Protein AF-A0A927UYM0-F1 (afdb_monomer_lite)

Secondary structure (DSSP, 8-state):
--EEE-TTT--EEETT-SB-TTT--B----------HHHHHHHHHHHHHHHHHHHHHHHHTTPPPHHHHHHHHHHHHHHHH-S-GGG-EEEEEEEEEGGGGGGG-------------EEEEEEEEEE-TTS-EEEEEEEEEE-TT--EEEEEEHHHHHHHHHTT--SSSSTTGGG------SS---TTEEEPPHHHHHHH--

Radius of gyration: 34.61 Å; chains: 1; bounding box: 52×54×107 Å

Foldseek 3Di:
DDWDQDPPPRDTDDPPDQADPPPRHGDPDPPPPPPPVVNVVVVVVVVVVVVVVVVVVVVVVPDDDLQLLLLLQVLVVVVVVDPASVQKDWPWKKKFAQVVVPVPDDDDDPPPPQDQGMKMKTWIWGADPVRDIDTWIKIFGAHSNSHTPDMDTVVCVVVVVVVVPDPPVCVPVVPDPPPPPPDDDDPRMDIDDPVSSVVSND

Structure (mmCIF, N/CA/C/O backbone):
data_AF-A0A927UYM0-F1
#
_entry.id   AF-A0A927UYM0-F1
#
loop_
_atom_site.group_PDB
_atom_site.id
_atom_site.type_symbol
_atom_site.label_atom_id
_atom_site.label_alt_id
_atom_site.label_comp_id
_atom_site.label_asym_id
_atom_site.label_entity_id
_atom_site.label_seq_id
_atom_site.pdbx_PDB_ins_code
_atom_site.Cartn_x
_atom_site.Cartn_y
_atom_site.Cartn_z
_atom_site.occupancy
_atom_site.B_iso_or_equiv
_atom_site.auth_seq_id
_atom_site.auth_comp_id
_atom_site.auth_asym_id
_atom_site.auth_atom_id
_atom_site.pdbx_PDB_model_num
ATOM 1 N N . MET A 1 1 ? -15.109 -24.289 58.243 1.00 56.66 1 MET A N 1
ATOM 2 C CA . MET A 1 1 ? -15.806 -23.395 59.194 1.00 56.66 1 MET A CA 1
ATOM 3 C C . MET A 1 1 ? -14.751 -22.445 59.715 1.00 56.66 1 MET A C 1
ATOM 5 O O . MET A 1 1 ? -13.726 -22.950 60.154 1.00 56.66 1 MET A O 1
ATOM 9 N N . ALA A 1 2 ? -14.919 -21.132 59.563 1.00 75.38 2 ALA A N 1
ATOM 10 C CA . ALA A 1 2 ? -13.916 -20.181 60.029 1.00 75.38 2 ALA A CA 1
ATOM 11 C C . ALA A 1 2 ? -14.324 -19.645 61.408 1.00 75.38 2 ALA A C 1
ATOM 13 O O . ALA A 1 2 ? -15.473 -19.259 61.624 1.00 75.38 2 ALA A O 1
ATOM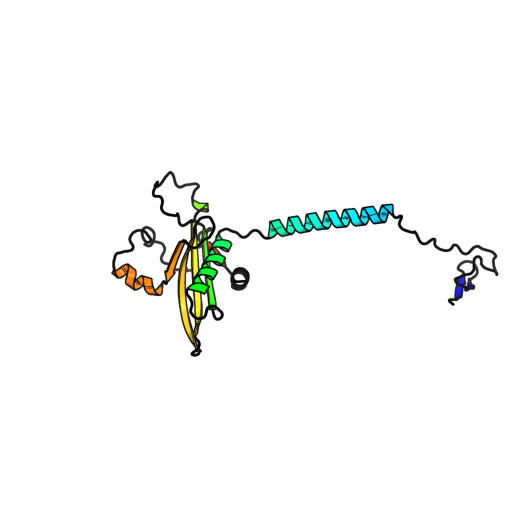 14 N N . LEU A 1 3 ? -13.389 -19.662 62.352 1.00 82.31 3 LEU A N 1
ATOM 15 C CA . LEU A 1 3 ? -13.526 -18.937 63.610 1.00 82.31 3 LEU A CA 1
ATOM 16 C C . LEU A 1 3 ? -12.979 -17.526 63.383 1.00 82.31 3 LEU A C 1
ATOM 18 O O . LEU A 1 3 ? -11.934 -17.354 62.757 1.00 82.31 3 LEU A O 1
ATOM 22 N N . ILE A 1 4 ? -13.714 -16.522 63.845 1.00 84.31 4 ILE A N 1
ATOM 23 C CA . ILE A 1 4 ? -13.317 -15.118 63.813 1.00 84.31 4 ILE A CA 1
ATOM 24 C C . ILE A 1 4 ? -13.103 -14.632 65.243 1.00 84.31 4 ILE A C 1
ATOM 26 O O . ILE A 1 4 ? -13.839 -15.008 66.155 1.00 84.31 4 ILE A O 1
ATOM 30 N N . ASN A 1 5 ? -12.117 -13.762 65.438 1.00 85.81 5 ASN A N 1
ATOM 31 C CA . ASN A 1 5 ? -11.971 -13.036 66.693 1.00 85.81 5 ASN A CA 1
ATOM 32 C C . ASN A 1 5 ? -12.949 -11.863 66.708 1.00 85.81 5 ASN A C 1
ATOM 34 O O . ASN A 1 5 ? -12.907 -11.003 65.825 1.00 85.81 5 ASN A O 1
ATOM 38 N N . TYR A 1 6 ? -13.849 -11.838 67.693 1.00 82.94 6 TYR A N 1
ATOM 39 C CA . TYR A 1 6 ? -14.812 -10.749 67.815 1.00 82.94 6 TYR A CA 1
ATOM 40 C C . TYR A 1 6 ? -14.121 -9.480 68.329 1.00 82.94 6 TYR A C 1
ATOM 42 O O . TYR A 1 6 ? -13.521 -9.532 69.404 1.00 82.94 6 TYR A O 1
ATOM 50 N N . PRO A 1 7 ? -14.225 -8.341 67.622 1.00 80.62 7 PRO A N 1
ATOM 51 C CA . PRO A 1 7 ? -13.433 -7.150 67.920 1.00 80.62 7 PRO A CA 1
ATOM 52 C C . PRO A 1 7 ? -13.747 -6.508 69.276 1.00 80.62 7 PRO A C 1
ATOM 54 O O . PRO A 1 7 ? -12.900 -5.794 69.799 1.00 80.62 7 PRO A O 1
ATOM 57 N N . GLU A 1 8 ? -14.924 -6.754 69.867 1.00 82.69 8 GLU A N 1
ATOM 58 C CA . GLU A 1 8 ? -15.267 -6.131 71.154 1.00 82.69 8 GLU A CA 1
ATOM 59 C C . GLU A 1 8 ? -14.813 -6.925 72.380 1.00 82.69 8 GLU A C 1
ATOM 61 O O . GLU A 1 8 ? -14.515 -6.335 73.413 1.00 82.69 8 GLU A O 1
ATOM 66 N N . CYS A 1 9 ? -14.757 -8.258 72.301 1.00 85.25 9 CYS A N 1
ATOM 67 C CA . CYS A 1 9 ? -14.420 -9.098 73.457 1.00 85.25 9 CYS A CA 1
ATOM 68 C C . CYS A 1 9 ? -13.192 -9.991 73.240 1.00 85.25 9 CYS A C 1
ATOM 70 O O . CYS A 1 9 ? -12.832 -10.745 74.144 1.00 85.25 9 CYS A O 1
ATOM 72 N N . ASN A 1 10 ? -12.570 -9.937 72.054 1.00 86.06 10 ASN A N 1
ATOM 73 C CA . ASN A 1 10 ? -11.399 -10.725 71.653 1.00 86.06 10 ASN A CA 1
ATOM 74 C C . ASN A 1 10 ? -11.534 -12.231 71.940 1.00 86.06 10 ASN A C 1
ATOM 76 O O . ASN A 1 10 ? -10.560 -12.908 72.264 1.00 86.06 10 ASN A O 1
ATOM 80 N N . LYS A 1 11 ? -12.760 -12.758 71.848 1.00 87.06 11 LYS A N 1
ATOM 81 C CA . LYS A 1 11 ? -13.034 -14.196 71.934 1.00 87.06 11 LYS A CA 1
ATOM 82 C C . LYS A 1 11 ? -13.231 -14.757 70.533 1.00 87.06 11 LYS A C 1
ATOM 84 O O . LYS A 1 11 ? -13.845 -14.102 69.687 1.00 87.06 11 LYS A O 1
ATOM 89 N N . GLU A 1 12 ? -12.748 -15.976 70.322 1.00 89.50 12 GLU A N 1
ATOM 90 C CA . GLU A 1 12 ? -13.002 -16.734 69.101 1.00 89.50 12 GLU A CA 1
ATOM 91 C C . GLU A 1 12 ? -14.460 -17.185 69.057 1.00 89.50 12 GLU A C 1
ATOM 93 O O . GLU A 1 12 ? -14.970 -17.823 69.982 1.00 89.50 12 GLU A O 1
ATOM 98 N N . ILE A 1 13 ? -15.140 -16.840 67.970 1.00 86.88 13 ILE A N 1
ATOM 99 C CA . ILE A 1 13 ? -16.538 -17.184 67.722 1.00 86.88 13 ILE A CA 1
ATOM 100 C C . ILE A 1 13 ? -16.719 -17.595 66.259 1.00 86.88 13 ILE A C 1
ATOM 102 O O . ILE A 1 13 ? -15.897 -17.279 65.406 1.00 86.88 13 ILE A O 1
ATOM 106 N N . SER A 1 14 ? -17.794 -18.313 65.935 1.00 82.88 14 SER A N 1
ATOM 107 C CA . SER A 1 14 ? -18.056 -18.703 64.542 1.00 82.88 14 SER A CA 1
ATOM 108 C C . SER A 1 14 ? -18.361 -17.487 63.664 1.00 82.88 14 SER A C 1
ATOM 110 O O . SER A 1 14 ? -19.161 -16.629 64.035 1.00 82.88 14 SER A O 1
ATOM 112 N N . ASP A 1 15 ? -17.812 -17.492 62.448 1.00 79.88 15 ASP A N 1
ATOM 113 C CA . ASP A 1 15 ? -18.152 -16.586 61.342 1.00 79.88 15 ASP A CA 1
ATOM 114 C C . ASP A 1 15 ? -19.654 -16.523 60.990 1.00 79.88 15 ASP A C 1
ATOM 116 O O . ASP A 1 15 ? -20.095 -15.592 60.317 1.00 79.88 15 ASP A O 1
ATOM 120 N N . LYS A 1 16 ? -20.455 -17.491 61.457 1.00 79.50 16 LYS A N 1
ATOM 121 C CA . LYS A 1 16 ? -21.912 -17.570 61.261 1.00 79.50 16 LYS A CA 1
ATOM 122 C C . LYS A 1 16 ? -22.738 -17.202 62.495 1.00 79.50 16 LYS A C 1
ATOM 124 O O . LYS A 1 16 ? -23.968 -17.260 62.428 1.00 79.50 16 LYS A O 1
ATOM 129 N N . ALA A 1 17 ? -22.111 -16.869 63.623 1.00 77.12 17 ALA A N 1
ATOM 130 C CA . ALA A 1 17 ? -22.845 -16.484 64.823 1.00 77.12 17 ALA A CA 1
ATOM 131 C C . ALA A 1 17 ? -23.672 -15.204 64.555 1.00 77.12 17 ALA A C 1
ATOM 133 O O . ALA A 1 17 ? -23.238 -14.305 63.839 1.00 77.12 17 ALA A O 1
ATOM 134 N N . LYS A 1 18 ? -24.902 -15.125 65.082 1.00 77.94 18 LYS A N 1
ATOM 135 C CA . LYS A 1 18 ? -25.749 -13.915 64.960 1.00 77.94 18 LYS A CA 1
ATOM 136 C C . LYS A 1 18 ? -25.387 -12.846 66.002 1.00 77.94 18 LYS A C 1
ATOM 138 O O . LYS A 1 18 ? -25.633 -11.662 65.804 1.00 77.94 18 LYS A O 1
ATOM 143 N N . GLY A 1 19 ? -24.785 -13.275 67.104 1.00 81.56 19 GLY A N 1
ATOM 144 C CA . GLY A 1 19 ? -24.329 -12.455 68.219 1.00 81.56 19 GLY A CA 1
ATOM 145 C C . GLY A 1 19 ? -23.205 -13.182 68.950 1.00 81.56 19 GLY A C 1
ATOM 146 O O . GLY A 1 19 ? -23.101 -14.409 68.860 1.00 81.56 19 GLY A O 1
ATOM 147 N N . CYS A 1 20 ? -22.352 -12.438 69.646 1.00 84.75 20 CYS A N 1
ATOM 148 C CA . CYS A 1 20 ? -21.295 -13.027 70.455 1.00 84.75 20 CYS A CA 1
ATOM 149 C C . CYS A 1 20 ? -21.896 -13.662 71.728 1.00 84.75 20 CYS A C 1
ATOM 151 O O . CYS A 1 20 ? -22.525 -12.947 72.509 1.00 84.75 20 CYS A O 1
ATOM 153 N N . PRO A 1 21 ? -21.682 -14.966 72.000 1.00 82.81 21 PRO A N 1
ATOM 154 C CA . PRO A 1 21 ? -22.218 -15.627 73.193 1.00 82.81 21 PRO A CA 1
ATOM 155 C C . PRO A 1 21 ? -21.538 -15.174 74.495 1.00 82.81 21 PRO A C 1
ATOM 157 O O . PRO A 1 21 ? -22.057 -15.444 75.572 1.00 82.81 21 PRO A O 1
ATOM 160 N N . TYR A 1 22 ? -20.383 -14.503 74.405 1.00 87.31 22 TYR A N 1
ATOM 161 C CA . TYR A 1 22 ? -19.597 -14.084 75.568 1.00 87.31 22 TYR A CA 1
ATOM 162 C C . TYR A 1 22 ? -19.902 -12.659 76.036 1.00 87.31 22 TYR A C 1
ATOM 164 O O . TYR A 1 22 ? -19.875 -12.410 77.236 1.00 87.31 22 TYR A O 1
ATOM 172 N N . CYS A 1 23 ? -20.175 -11.726 75.117 1.00 85.62 23 CYS A N 1
ATOM 173 C CA . CYS A 1 23 ? -20.494 -10.336 75.470 1.00 85.62 23 CYS A CA 1
ATOM 174 C C . CYS A 1 23 ? -21.942 -9.931 75.163 1.00 85.62 23 CYS A C 1
ATOM 176 O O . CYS A 1 23 ? -22.387 -8.891 75.633 1.00 85.62 23 CYS A O 1
ATOM 178 N N . GLY A 1 24 ? -22.685 -10.728 74.388 1.00 78.69 24 GLY A N 1
ATOM 179 C CA . GLY A 1 24 ? -24.069 -10.433 74.008 1.00 78.69 24 GLY A CA 1
ATOM 180 C C . GLY A 1 24 ? -24.222 -9.431 72.859 1.00 78.69 24 GLY A C 1
ATOM 181 O O . GLY A 1 24 ? -25.343 -9.213 72.402 1.00 78.69 24 GLY A O 1
ATOM 182 N N . CYS A 1 25 ? -23.130 -8.850 72.350 1.00 82.31 25 CYS A N 1
ATOM 183 C CA . CYS A 1 25 ? -23.193 -7.878 71.259 1.00 82.31 25 CYS A CA 1
ATOM 184 C C . CYS A 1 25 ? -23.536 -8.551 69.911 1.00 82.31 25 CYS A C 1
ATOM 186 O O . CYS A 1 25 ? -23.006 -9.629 69.599 1.00 82.31 25 CYS A O 1
ATOM 188 N N . PRO A 1 26 ? -24.412 -7.944 69.088 1.00 79.50 26 PRO A N 1
ATOM 189 C CA . PRO A 1 26 ? -24.769 -8.474 67.777 1.00 79.50 26 PRO A CA 1
ATOM 190 C C . PRO A 1 26 ? -23.580 -8.406 66.813 1.00 79.50 26 PRO A C 1
ATOM 192 O O . PRO A 1 26 ? -22.812 -7.442 66.782 1.00 79.50 26 PRO A O 1
ATOM 195 N N . ILE A 1 27 ? -23.423 -9.440 65.989 1.00 77.94 27 ILE A N 1
ATOM 196 C CA . ILE A 1 27 ? -22.412 -9.444 64.932 1.00 77.94 27 ILE A CA 1
ATOM 197 C C . ILE A 1 27 ? -23.073 -8.813 63.717 1.00 77.94 27 ILE A C 1
ATOM 199 O O . ILE A 1 27 ? -23.844 -9.471 63.018 1.00 77.94 27 ILE A O 1
ATOM 203 N N . ASN A 1 28 ? -22.803 -7.526 63.484 1.00 66.94 28 ASN A N 1
ATOM 204 C CA . ASN A 1 28 ? -23.260 -6.839 62.280 1.00 66.94 28 ASN A CA 1
ATOM 205 C C . ASN A 1 28 ? -22.649 -7.533 61.057 1.00 66.94 28 ASN A C 1
ATOM 207 O O . ASN A 1 28 ? -21.494 -7.299 60.691 1.00 66.94 28 ASN A O 1
ATOM 211 N N . GLN A 1 29 ? -23.423 -8.417 60.428 1.00 64.94 29 GLN A N 1
ATOM 212 C CA . GLN A 1 29 ? -23.075 -8.965 59.129 1.00 64.94 29 GLN A CA 1
ATOM 213 C C . GLN A 1 29 ? -23.043 -7.789 58.159 1.00 64.94 29 GLN A C 1
ATOM 215 O O . GLN A 1 29 ? -24.038 -7.086 58.002 1.00 64.94 29 GLN A O 1
ATOM 220 N N . LYS A 1 30 ? -21.885 -7.544 57.537 1.00 61.66 30 LYS A N 1
ATOM 221 C CA . LYS A 1 30 ? -21.776 -6.570 56.449 1.00 61.66 30 LYS A CA 1
ATOM 222 C C . LYS A 1 30 ? -22.802 -6.970 55.394 1.00 61.66 30 LYS A C 1
ATOM 224 O O . LYS A 1 30 ? -22.619 -7.986 54.723 1.00 61.66 30 LYS A O 1
ATOM 229 N N . GLU A 1 31 ? -23.889 -6.212 55.285 1.00 58.50 31 GLU A N 1
ATOM 230 C CA . GLU A 1 31 ? -24.885 -6.451 54.254 1.00 58.50 31 GLU A CA 1
ATOM 231 C C . GLU A 1 31 ? -24.170 -6.407 52.906 1.00 58.50 31 GLU A C 1
ATOM 233 O O . GLU A 1 31 ? -23.535 -5.410 52.544 1.00 58.50 31 GLU A O 1
ATOM 238 N N . LYS A 1 32 ? -24.223 -7.518 52.165 1.00 59.66 32 LYS A N 1
ATOM 239 C CA . LYS A 1 32 ? -23.811 -7.514 50.766 1.00 59.66 32 LYS A CA 1
ATOM 240 C C . LYS A 1 32 ? -24.711 -6.500 50.071 1.00 59.66 32 LYS A C 1
ATOM 242 O O . LYS A 1 32 ? -25.893 -6.772 49.875 1.00 59.66 32 LYS A O 1
ATOM 247 N N . LYS A 1 33 ? -24.160 -5.332 49.723 1.00 61.62 33 LYS A N 1
ATOM 248 C CA . LYS A 1 33 ? -24.827 -4.357 48.857 1.00 61.62 33 LYS A CA 1
ATOM 249 C C . LYS A 1 33 ? -25.132 -5.056 47.536 1.00 61.62 33 LYS A C 1
ATOM 251 O O . LYS A 1 33 ? -24.278 -5.144 46.660 1.00 61.62 33 LYS A O 1
ATOM 256 N N . ASN A 1 34 ? -26.342 -5.586 47.410 1.00 66.44 34 ASN A N 1
ATOM 257 C CA . ASN A 1 34 ? -26.858 -6.047 46.137 1.00 66.44 34 ASN A CA 1
ATOM 258 C C . ASN A 1 34 ? -27.015 -4.799 45.271 1.00 66.44 34 ASN A C 1
ATOM 260 O O . ASN A 1 34 ? -27.868 -3.954 45.552 1.00 66.44 34 ASN A O 1
ATOM 264 N N . LEU A 1 35 ? -26.156 -4.647 44.257 1.00 65.75 35 LEU A N 1
ATOM 265 C CA . LEU A 1 35 ? -26.371 -3.629 43.236 1.00 65.75 35 LEU A CA 1
ATOM 266 C C . LEU A 1 35 ? -27.778 -3.844 42.682 1.00 65.75 35 LEU A C 1
ATOM 268 O O . LEU A 1 35 ? -28.129 -4.938 42.238 1.00 65.75 35 LEU A O 1
ATOM 272 N N . SER A 1 36 ? -28.613 -2.811 42.773 1.00 78.31 36 SER A N 1
ATOM 273 C CA . SER A 1 36 ? -29.986 -2.917 42.300 1.00 78.31 36 SER A CA 1
ATOM 274 C C . SER A 1 36 ? -29.981 -3.198 40.797 1.00 78.31 36 SER A C 1
ATOM 276 O O . SER A 1 36 ? -29.137 -2.681 40.061 1.00 78.31 36 SER A O 1
ATOM 278 N N . LYS A 1 37 ? -30.952 -3.985 40.315 1.00 82.38 37 LYS A N 1
ATOM 279 C CA . LYS A 1 37 ? -31.093 -4.282 38.877 1.00 82.38 37 LYS A CA 1
ATOM 280 C C . LYS A 1 37 ? -31.093 -3.008 38.018 1.00 82.38 37 LYS A C 1
ATOM 282 O O . LYS A 1 37 ? -30.573 -3.029 36.913 1.00 82.38 37 LYS A O 1
ATOM 287 N N . LYS A 1 38 ? -31.600 -1.885 38.548 1.00 87.25 38 LYS A N 1
ATOM 288 C CA . LYS A 1 38 ? -31.564 -0.571 37.884 1.00 87.25 38 LYS A CA 1
ATOM 289 C C . LYS A 1 38 ? -30.135 -0.074 37.632 1.00 87.25 38 LYS A C 1
ATOM 291 O O . LYS A 1 38 ? -29.849 0.375 36.531 1.00 87.25 38 LYS A O 1
ATOM 296 N N . ILE A 1 39 ? -29.237 -0.197 38.612 1.00 87.06 39 ILE A N 1
ATOM 297 C CA . ILE A 1 39 ? -27.824 0.193 38.459 1.00 87.06 39 ILE A CA 1
ATOM 298 C C . ILE A 1 39 ? -27.132 -0.709 37.432 1.00 87.06 39 ILE A C 1
ATOM 300 O O . ILE A 1 39 ? -26.368 -0.222 36.606 1.00 87.06 39 ILE A O 1
ATOM 304 N N . MET A 1 40 ? -27.439 -2.009 37.438 1.00 83.38 40 MET A N 1
ATOM 305 C CA . MET A 1 40 ? -26.878 -2.949 36.464 1.00 83.38 40 MET A CA 1
ATOM 306 C C . MET A 1 40 ? -27.308 -2.617 35.025 1.00 83.38 40 MET A C 1
ATOM 308 O O . MET A 1 40 ? -26.482 -2.656 34.118 1.00 83.38 40 MET A O 1
ATOM 312 N N . VAL A 1 41 ? -28.574 -2.230 34.826 1.00 90.88 41 VAL A N 1
ATOM 313 C CA . VAL A 1 41 ? -29.089 -1.790 33.518 1.00 90.88 41 VAL A CA 1
ATOM 314 C C . VAL A 1 41 ? -28.416 -0.494 33.058 1.00 90.88 41 VAL A C 1
ATOM 316 O O . VAL A 1 41 ? -28.030 -0.407 31.897 1.00 90.88 41 VAL A O 1
ATOM 319 N N . ILE A 1 42 ? -28.207 0.477 33.956 1.00 92.31 42 ILE A N 1
ATOM 320 C CA . ILE A 1 42 ? -27.518 1.738 33.629 1.00 92.31 42 ILE A CA 1
ATOM 321 C C . ILE A 1 42 ? -26.053 1.487 33.235 1.00 92.31 42 ILE A C 1
ATOM 323 O O . ILE A 1 42 ? -25.568 2.057 32.261 1.00 92.31 42 ILE A O 1
ATOM 327 N N . LEU A 1 43 ? -25.341 0.611 33.951 1.00 90.50 43 LEU A N 1
ATOM 328 C CA . LEU A 1 43 ? -23.955 0.267 33.609 1.00 90.50 43 LEU A CA 1
ATOM 329 C C . LEU A 1 43 ? -23.856 -0.394 32.230 1.00 90.50 43 LEU A C 1
ATOM 331 O O . LEU A 1 43 ? -22.977 -0.043 31.445 1.00 90.50 43 LEU A O 1
ATOM 335 N N . LEU A 1 44 ? -24.781 -1.305 31.914 1.00 91.00 44 LEU A N 1
ATOM 336 C CA . LEU A 1 44 ? -24.849 -1.942 30.598 1.00 91.00 44 LEU A CA 1
ATOM 337 C C . LEU A 1 44 ? -25.170 -0.935 29.490 1.00 91.00 44 LEU A C 1
ATOM 339 O O . LEU A 1 44 ? -24.524 -0.973 28.447 1.00 91.00 44 LEU A O 1
ATOM 343 N N . SER A 1 45 ? -26.111 -0.011 29.712 1.00 91.31 45 SER A N 1
ATOM 344 C CA . SER A 1 45 ? -26.440 1.007 28.708 1.00 91.31 45 SER A CA 1
ATOM 345 C C . SER A 1 45 ? -25.268 1.952 28.442 1.00 91.31 45 SER A C 1
ATOM 347 O O . SER A 1 45 ? -25.009 2.289 27.292 1.00 91.31 45 SER A O 1
ATOM 349 N N . VAL A 1 46 ? -24.525 2.343 29.483 1.00 95.19 46 VAL A N 1
ATOM 350 C CA . VAL A 1 46 ? -23.336 3.199 29.339 1.00 95.19 46 VAL A CA 1
ATOM 351 C C . VAL A 1 46 ? -22.228 2.478 28.571 1.00 95.19 46 VAL A C 1
ATOM 353 O O . VAL A 1 46 ? -21.651 3.063 27.659 1.00 95.19 46 VAL A O 1
ATOM 356 N N . LEU A 1 47 ? -21.963 1.204 28.879 1.00 94.31 47 LEU A N 1
ATOM 357 C CA . LEU A 1 47 ? -20.989 0.389 28.141 1.00 94.31 47 LEU A CA 1
ATOM 358 C C . LEU A 1 47 ? -21.334 0.272 26.653 1.00 94.31 47 LEU A C 1
ATOM 360 O O . LEU A 1 47 ? -20.447 0.358 25.808 1.00 94.31 47 LEU A O 1
ATOM 364 N N . LEU A 1 48 ? -22.619 0.114 26.337 1.00 95.44 48 LEU A N 1
ATOM 365 C CA . LEU A 1 48 ? -23.096 -0.011 24.962 1.00 95.44 48 LEU A CA 1
ATOM 366 C C . LEU A 1 48 ? -22.884 1.295 24.179 1.00 95.44 48 LEU A C 1
ATOM 368 O O . LEU A 1 48 ? -22.339 1.270 23.079 1.00 95.44 48 LEU A O 1
ATOM 372 N N . VAL A 1 49 ? -23.225 2.441 24.778 1.00 95.94 49 VAL A N 1
ATOM 373 C CA . VAL A 1 49 ? -22.988 3.764 24.174 1.00 95.94 49 VAL A CA 1
ATOM 374 C C . VAL A 1 49 ? -21.492 4.027 23.989 1.00 95.94 49 VAL A C 1
ATOM 376 O O . VAL A 1 49 ? -21.082 4.463 22.917 1.00 95.94 49 VAL A O 1
ATOM 379 N N . MET A 1 50 ? -20.663 3.704 24.986 1.00 94.44 50 MET A N 1
ATOM 380 C CA . MET A 1 50 ? -19.205 3.832 24.879 1.00 94.44 50 MET A CA 1
ATOM 381 C C . MET A 1 50 ? -18.637 2.986 23.736 1.00 94.44 50 MET A C 1
ATOM 383 O O . MET A 1 50 ? -17.798 3.474 22.986 1.00 94.44 50 MET A O 1
ATOM 387 N N . GLY A 1 51 ? -19.118 1.752 23.562 1.00 94.94 51 GLY A N 1
ATOM 388 C CA . GLY A 1 51 ? -18.701 0.888 22.456 1.00 94.94 51 GLY A CA 1
ATOM 389 C C . GLY A 1 51 ? -19.020 1.485 21.083 1.00 94.94 51 GLY A C 1
ATOM 390 O O . GLY A 1 51 ? -18.171 1.457 20.197 1.00 94.94 51 GLY A O 1
ATOM 391 N N . ILE A 1 52 ? -20.203 2.087 20.924 1.00 95.50 52 ILE A N 1
ATOM 392 C CA . ILE A 1 52 ? -20.601 2.756 19.675 1.00 95.50 52 ILE A CA 1
ATOM 393 C C . ILE A 1 52 ? -19.708 3.971 19.401 1.00 95.50 52 ILE A C 1
ATOM 395 O O . ILE A 1 52 ? -19.229 4.135 18.283 1.00 95.50 52 ILE A O 1
ATOM 399 N N . VAL A 1 53 ? -19.448 4.799 20.418 1.00 95.50 53 VAL A N 1
ATOM 400 C CA . VAL A 1 53 ? -18.585 5.984 20.285 1.00 95.50 53 VAL A CA 1
ATOM 401 C C . VAL A 1 53 ? -17.159 5.581 19.908 1.00 95.50 53 VAL A C 1
ATOM 403 O O . VAL A 1 53 ? -16.588 6.164 18.992 1.00 95.50 53 VAL A O 1
ATOM 406 N N . ILE A 1 54 ? -16.600 4.556 20.557 1.00 93.81 54 ILE A N 1
ATOM 407 C CA . ILE A 1 54 ? -15.258 4.046 20.243 1.00 93.81 54 ILE A CA 1
ATOM 408 C C . ILE A 1 54 ? -15.209 3.491 18.817 1.00 93.81 54 ILE A C 1
ATOM 410 O O . ILE A 1 54 ? -14.291 3.825 18.074 1.00 93.81 54 ILE A O 1
ATOM 414 N N . GLY A 1 55 ? -16.201 2.691 18.414 1.00 92.62 55 GLY A N 1
ATOM 415 C CA . GLY A 1 55 ? -16.277 2.155 17.054 1.00 92.62 55 GLY A CA 1
ATOM 416 C C . GLY A 1 55 ? -16.368 3.256 15.995 1.00 92.62 55 GLY A C 1
ATOM 417 O O . GLY A 1 55 ? -15.691 3.187 14.973 1.00 92.62 55 GLY A O 1
ATOM 418 N N . PHE A 1 56 ? -17.139 4.311 16.268 1.00 90.31 56 PHE A N 1
ATOM 419 C CA . PHE A 1 56 ? -17.249 5.462 15.376 1.00 90.31 56 PHE A CA 1
ATOM 420 C C . PHE A 1 56 ? -15.929 6.238 15.272 1.00 90.31 56 PHE A C 1
ATOM 422 O O . PHE A 1 56 ? -15.501 6.569 14.172 1.00 90.31 56 PHE A O 1
ATOM 429 N N . ILE A 1 57 ? -15.235 6.465 16.392 1.00 89.88 57 ILE A N 1
ATOM 430 C CA . ILE A 1 57 ? -13.912 7.111 16.395 1.00 89.88 57 ILE A CA 1
ATOM 431 C C . ILE A 1 57 ? -12.893 6.277 15.604 1.00 89.88 57 ILE A C 1
ATOM 433 O O . ILE A 1 57 ? -12.166 6.832 14.786 1.00 89.88 57 ILE A O 1
ATOM 437 N N . MET A 1 58 ? -12.863 4.953 15.791 1.00 85.50 58 MET A N 1
ATOM 438 C CA . MET A 1 58 ? -11.966 4.064 15.036 1.00 85.50 58 MET A CA 1
ATOM 439 C C . MET A 1 58 ? -12.228 4.116 13.527 1.00 85.50 58 MET A C 1
ATOM 441 O O . MET A 1 58 ? -11.281 4.108 12.748 1.00 85.50 58 MET A O 1
ATOM 445 N N . MET A 1 59 ? -13.494 4.215 13.114 1.00 84.12 59 MET A N 1
ATOM 446 C CA . MET A 1 59 ? -13.864 4.366 11.705 1.00 84.12 59 MET A CA 1
ATOM 447 C C . MET A 1 59 ? -13.335 5.678 11.108 1.00 84.12 59 MET A C 1
ATOM 449 O O . MET A 1 59 ? -12.862 5.676 9.976 1.00 84.12 59 MET A O 1
ATOM 453 N N . LEU A 1 60 ? -13.369 6.779 11.868 1.00 79.12 60 LEU A N 1
ATOM 454 C CA . LEU A 1 60 ? -12.843 8.075 11.422 1.00 79.12 60 LEU A CA 1
ATOM 455 C C . LEU A 1 60 ? -11.314 8.083 11.298 1.00 79.12 60 LEU A C 1
ATOM 457 O O . LEU A 1 60 ? -10.779 8.736 10.413 1.00 79.12 60 LEU A O 1
ATOM 461 N N . MET A 1 61 ? -10.606 7.356 12.164 1.00 76.94 61 MET A N 1
ATOM 462 C CA . MET A 1 61 ? -9.138 7.297 12.149 1.00 76.94 61 MET A CA 1
ATOM 463 C C . MET A 1 61 ? -8.558 6.403 11.042 1.00 76.94 61 MET A C 1
ATOM 465 O O . MET A 1 61 ? -7.343 6.358 10.886 1.00 76.94 61 MET A O 1
ATOM 469 N N . ASN A 1 62 ? -9.397 5.678 10.297 1.00 76.75 62 ASN A N 1
ATOM 470 C CA . ASN A 1 62 ? -8.961 4.732 9.267 1.00 76.75 62 ASN A CA 1
ATOM 471 C C . ASN A 1 62 ? -9.181 5.248 7.833 1.00 76.75 62 ASN A C 1
ATOM 473 O O . ASN A 1 62 ? -9.188 4.458 6.890 1.00 76.75 62 ASN A O 1
ATOM 477 N N . SER A 1 63 ? -9.411 6.550 7.645 1.00 80.19 63 SER A N 1
ATOM 478 C CA . SER A 1 63 ? -9.495 7.134 6.303 1.00 80.19 63 SER A CA 1
ATOM 479 C C . SER A 1 63 ? -8.100 7.236 5.681 1.00 80.19 63 SER A C 1
ATOM 481 O O . SER A 1 63 ? -7.243 7.915 6.247 1.00 80.19 63 SER A O 1
ATOM 483 N N . LYS A 1 64 ? -7.890 6.591 4.528 1.00 87.25 64 LYS A N 1
ATOM 484 C CA . LYS A 1 64 ? -6.660 6.728 3.736 1.00 87.25 64 LYS A CA 1
ATOM 485 C C . LYS A 1 64 ? -6.640 8.077 3.011 1.00 87.25 64 LYS A C 1
ATOM 487 O O . LYS A 1 64 ? -7.692 8.586 2.620 1.00 87.25 64 LYS A O 1
ATOM 492 N N . THR A 1 65 ? -5.458 8.655 2.838 1.00 90.12 65 THR A N 1
ATOM 493 C CA . THR A 1 65 ? -5.240 9.834 1.985 1.00 90.12 65 THR A CA 1
ATOM 494 C C . THR A 1 65 ? -5.305 9.458 0.501 1.00 90.12 65 THR A C 1
ATOM 496 O O . THR A 1 65 ? -5.194 8.284 0.151 1.00 90.12 65 THR A O 1
ATOM 499 N N . LEU A 1 66 ? -5.462 10.445 -0.388 1.00 90.50 66 LEU A N 1
ATOM 500 C CA . LEU A 1 66 ? -5.466 10.198 -1.834 1.00 90.50 66 LEU A CA 1
ATOM 501 C C . LEU A 1 66 ? -4.150 9.559 -2.310 1.00 90.50 66 LEU A C 1
ATOM 503 O O . LEU A 1 66 ? -4.188 8.566 -3.031 1.00 90.50 66 LEU A O 1
ATOM 507 N N . GLY A 1 67 ? -3.006 10.052 -1.823 1.00 90.75 67 GLY A N 1
ATOM 508 C CA . GLY A 1 67 ? -1.695 9.450 -2.089 1.00 90.75 67 GLY A CA 1
ATOM 509 C C . GLY A 1 67 ? -1.599 7.997 -1.615 1.00 90.75 67 GLY A C 1
ATOM 510 O O . GLY A 1 67 ? -1.163 7.134 -2.366 1.00 90.75 67 GLY A O 1
ATOM 511 N N . GLU A 1 68 ? -2.085 7.683 -0.408 1.00 93.12 68 GLU A N 1
ATOM 512 C CA . GLU A 1 68 ? -2.117 6.297 0.090 1.00 93.12 68 GLU A CA 1
ATOM 513 C C . GLU A 1 68 ? -2.992 5.374 -0.772 1.00 93.12 68 GLU A C 1
ATOM 515 O O . GLU A 1 68 ? -2.616 4.226 -1.006 1.00 93.12 68 GLU A O 1
ATOM 520 N N . MET A 1 69 ? -4.142 5.860 -1.256 1.00 93.19 69 MET A N 1
ATOM 521 C CA . MET A 1 69 ? -5.000 5.100 -2.175 1.00 93.19 69 MET A CA 1
ATOM 522 C C . MET A 1 69 ? -4.311 4.871 -3.526 1.00 93.19 69 MET A C 1
ATOM 524 O O . MET A 1 69 ? -4.334 3.752 -4.037 1.00 93.19 69 MET A O 1
ATOM 528 N N . ALA A 1 70 ? -3.655 5.899 -4.071 1.00 94.44 70 ALA A N 1
ATOM 529 C CA . ALA A 1 70 ? -2.889 5.812 -5.311 1.00 94.44 70 ALA A CA 1
ATOM 530 C C . ALA A 1 70 ? -1.731 4.812 -5.201 1.00 94.44 70 ALA A C 1
ATOM 532 O O . ALA A 1 70 ? -1.546 3.979 -6.087 1.00 94.44 70 ALA A O 1
ATOM 533 N N . VAL A 1 71 ? -0.990 4.835 -4.090 1.00 95.44 71 VAL A N 1
ATOM 534 C CA . VAL A 1 71 ? 0.092 3.880 -3.815 1.00 95.44 71 VAL A CA 1
ATOM 535 C C . VAL A 1 71 ? -0.445 2.455 -3.722 1.00 95.44 71 VAL A C 1
ATOM 537 O O . VAL A 1 71 ? 0.067 1.566 -4.398 1.00 95.44 71 VAL A O 1
ATOM 540 N N . GLU A 1 72 ? -1.508 2.228 -2.946 1.00 95.62 72 GLU A N 1
ATOM 541 C CA . GLU A 1 72 ? -2.142 0.909 -2.839 1.00 95.62 72 GLU A CA 1
ATOM 542 C C . GLU A 1 72 ? -2.576 0.378 -4.213 1.00 95.62 72 GLU A C 1
ATOM 544 O O . GLU A 1 72 ? -2.316 -0.777 -4.555 1.00 95.62 72 GLU A O 1
ATOM 549 N N . ASN A 1 73 ? -3.231 1.210 -5.021 1.00 95.69 73 ASN A N 1
ATOM 550 C CA . ASN A 1 73 ? -3.688 0.801 -6.343 1.00 95.69 73 ASN A CA 1
ATOM 551 C C . ASN A 1 73 ? -2.529 0.605 -7.331 1.00 95.69 73 ASN A C 1
ATOM 553 O O . ASN A 1 73 ? -2.616 -0.283 -8.176 1.00 95.69 73 ASN A O 1
ATOM 557 N N . SER A 1 74 ? -1.433 1.352 -7.185 1.00 95.69 74 SER A N 1
ATOM 558 C CA . SER A 1 74 ? -0.196 1.147 -7.950 1.00 95.69 74 SER A CA 1
ATOM 559 C C . SER A 1 74 ? 0.433 -0.210 -7.640 1.00 95.69 74 SER A C 1
ATOM 561 O O . SER A 1 74 ? 0.802 -0.937 -8.559 1.00 95.69 74 SER A O 1
ATOM 563 N N . PHE A 1 75 ? 0.464 -0.624 -6.368 1.00 95.62 75 PHE A N 1
ATOM 564 C CA . PHE A 1 75 ? 0.907 -1.973 -5.998 1.00 95.62 75 PHE A CA 1
ATOM 565 C C . PHE A 1 75 ? -0.021 -3.068 -6.530 1.00 95.62 75 PHE A C 1
ATOM 567 O O . PHE A 1 75 ? 0.459 -4.062 -7.065 1.00 95.62 75 PHE A O 1
ATOM 574 N N . LYS A 1 76 ? -1.345 -2.866 -6.489 1.00 95.06 76 LYS A N 1
ATOM 575 C CA . LYS A 1 76 ? -2.294 -3.800 -7.126 1.00 95.06 76 LYS A CA 1
ATOM 576 C C . LYS A 1 76 ? -2.084 -3.913 -8.634 1.00 95.06 76 LYS A C 1
ATOM 578 O O . LYS A 1 76 ? -2.417 -4.947 -9.211 1.00 95.06 76 LYS A O 1
ATOM 583 N N . GLU A 1 77 ? -1.614 -2.854 -9.287 1.00 95.81 77 GLU A N 1
ATOM 584 C CA . GLU A 1 77 ? -1.279 -2.892 -10.707 1.00 95.81 77 GLU A CA 1
ATOM 585 C C . GLU A 1 77 ? 0.062 -3.598 -10.943 1.00 95.81 77 GLU A C 1
ATOM 587 O O . GLU A 1 77 ? 0.135 -4.471 -11.809 1.00 95.81 77 GLU A O 1
ATOM 592 N N . LEU A 1 78 ? 1.082 -3.337 -10.113 1.00 93.50 78 LEU A N 1
ATOM 593 C CA . LEU A 1 78 ? 2.343 -4.092 -10.117 1.00 93.50 78 LEU A CA 1
ATOM 594 C C . LEU A 1 78 ? 2.108 -5.597 -9.967 1.00 93.50 78 LEU A C 1
ATOM 596 O O . LEU A 1 78 ? 2.679 -6.375 -10.729 1.00 93.50 78 LEU A O 1
ATOM 600 N N . ASP A 1 79 ? 1.218 -6.014 -9.066 1.00 93.38 79 ASP A N 1
ATOM 601 C CA . ASP A 1 79 ? 0.879 -7.427 -8.864 1.00 93.38 79 ASP A CA 1
ATOM 602 C C . ASP A 1 79 ? 0.377 -8.118 -10.141 1.00 93.38 79 ASP A C 1
ATOM 604 O O . ASP A 1 79 ? 0.567 -9.323 -10.317 1.00 93.38 79 ASP A O 1
ATOM 608 N N . LYS A 1 80 ? -0.259 -7.369 -11.052 1.00 93.75 80 LYS A N 1
ATOM 609 C CA . LYS A 1 80 ? -0.749 -7.894 -12.336 1.00 93.75 80 LYS A CA 1
ATOM 610 C C . LYS A 1 80 ? 0.348 -7.972 -13.394 1.00 93.75 80 LYS A C 1
ATOM 612 O O . LYS A 1 80 ? 0.265 -8.820 -14.282 1.00 93.75 80 LYS A O 1
ATOM 617 N N . ILE A 1 81 ? 1.322 -7.066 -13.338 1.00 91.00 81 ILE A N 1
ATOM 618 C CA . ILE A 1 81 ? 2.375 -6.920 -14.353 1.00 91.00 81 ILE A CA 1
ATOM 619 C C . ILE A 1 81 ? 3.567 -7.832 -14.039 1.00 91.00 81 ILE A C 1
ATOM 621 O O . ILE A 1 81 ? 4.207 -8.364 -14.948 1.00 91.00 81 ILE A O 1
ATOM 625 N N . LEU A 1 82 ? 3.866 -8.045 -12.757 1.00 90.38 82 LEU A N 1
ATOM 626 C CA . LEU A 1 82 ? 5.010 -8.832 -12.316 1.00 90.38 82 LEU A CA 1
ATOM 627 C C . LEU A 1 82 ? 4.751 -10.341 -12.417 1.00 90.38 82 LEU A C 1
ATOM 629 O O . LEU A 1 82 ? 3.683 -10.852 -12.096 1.00 90.38 82 LEU A O 1
ATOM 633 N N . LEU A 1 83 ? 5.787 -11.092 -12.804 1.00 88.19 83 LEU A N 1
ATOM 634 C CA . LEU A 1 83 ? 5.736 -12.560 -12.870 1.00 88.19 83 LEU A CA 1
ATOM 635 C C . LEU A 1 83 ? 5.841 -13.239 -11.493 1.00 88.19 83 LEU A C 1
ATOM 637 O O . LEU A 1 83 ? 5.458 -14.401 -11.354 1.00 88.19 83 LEU A O 1
ATOM 641 N N . ALA A 1 84 ? 6.410 -12.550 -10.502 1.00 88.81 84 ALA A N 1
ATOM 642 C CA . ALA A 1 84 ? 6.628 -13.058 -9.147 1.00 88.81 84 ALA A CA 1
ATOM 643 C C . ALA A 1 84 ? 6.397 -11.950 -8.097 1.00 88.81 84 ALA A C 1
ATOM 645 O O . ALA A 1 84 ? 7.338 -11.563 -7.409 1.00 88.81 84 ALA A O 1
ATOM 646 N N . PRO A 1 85 ? 5.170 -11.414 -7.974 1.00 87.31 85 PRO A N 1
ATOM 647 C CA . PRO A 1 85 ? 4.893 -10.259 -7.116 1.00 87.31 85 PRO A CA 1
ATOM 648 C C . PRO A 1 85 ? 5.172 -10.513 -5.628 1.00 87.31 85 PRO A C 1
ATOM 650 O O . PRO A 1 85 ? 5.672 -9.632 -4.940 1.00 87.31 85 PRO A O 1
ATOM 653 N N . ASP A 1 86 ? 4.987 -11.745 -5.144 1.00 89.31 86 ASP A N 1
ATOM 654 C CA . ASP A 1 86 ? 5.227 -12.116 -3.738 1.00 89.31 86 ASP A CA 1
ATOM 655 C C . ASP A 1 86 ? 6.694 -11.971 -3.280 1.00 89.31 86 ASP A C 1
ATOM 657 O O . ASP A 1 86 ? 6.991 -12.100 -2.091 1.00 89.31 86 ASP A O 1
ATOM 661 N N . THR A 1 87 ? 7.636 -11.766 -4.208 1.00 91.00 87 THR A N 1
ATOM 662 C CA . THR A 1 87 ? 9.067 -11.599 -3.904 1.00 91.00 87 THR A CA 1
ATOM 663 C C . THR A 1 87 ? 9.541 -10.152 -4.016 1.00 91.00 87 THR A C 1
ATOM 665 O O . THR A 1 87 ? 10.747 -9.907 -3.930 1.00 91.00 87 THR A O 1
ATOM 668 N N . ILE A 1 88 ? 8.615 -9.207 -4.207 1.00 92.25 88 ILE A N 1
ATOM 669 C CA . ILE A 1 88 ? 8.928 -7.788 -4.333 1.00 92.25 88 ILE A CA 1
ATOM 670 C C . ILE A 1 88 ? 9.582 -7.243 -3.057 1.00 92.25 88 ILE A C 1
ATOM 672 O O . ILE A 1 88 ? 9.149 -7.502 -1.933 1.00 92.25 88 ILE A O 1
ATOM 676 N N . ASN A 1 89 ? 10.644 -6.468 -3.240 1.00 92.56 89 ASN A N 1
ATOM 677 C CA . ASN A 1 89 ? 11.335 -5.727 -2.199 1.00 92.56 89 ASN A CA 1
ATOM 678 C C . ASN A 1 89 ? 11.385 -4.258 -2.613 1.00 92.56 89 ASN A C 1
ATOM 680 O O . ASN A 1 89 ? 12.062 -3.910 -3.577 1.00 92.56 89 ASN A O 1
ATOM 684 N N . VAL A 1 90 ? 10.640 -3.411 -1.907 1.00 92.88 90 VAL A N 1
ATOM 685 C CA . VAL A 1 90 ? 10.534 -1.986 -2.228 1.00 92.88 90 VAL A CA 1
ATOM 686 C C . VAL A 1 90 ? 11.693 -1.233 -1.585 1.00 92.88 90 VAL A C 1
ATOM 688 O O . VAL A 1 90 ? 11.862 -1.248 -0.364 1.00 92.88 90 VAL A O 1
ATOM 691 N N . HIS A 1 91 ? 12.490 -0.571 -2.418 1.00 87.62 91 HIS A N 1
ATOM 692 C CA . HIS A 1 91 ? 13.623 0.253 -2.006 1.00 87.62 91 HIS A CA 1
ATOM 693 C C . HIS A 1 91 ? 13.197 1.697 -1.757 1.00 87.62 91 HIS A C 1
ATOM 695 O O . HIS A 1 91 ? 13.649 2.312 -0.793 1.00 87.62 91 HIS A O 1
ATOM 701 N N . GLU A 1 92 ? 12.298 2.217 -2.592 1.00 84.62 92 GLU A N 1
ATOM 702 C CA . GLU A 1 92 ? 11.770 3.570 -2.469 1.00 84.62 92 GLU A CA 1
ATOM 703 C C . GLU A 1 92 ? 10.346 3.639 -3.025 1.00 84.62 92 GLU A C 1
ATOM 705 O O . GLU A 1 92 ? 10.033 3.045 -4.056 1.00 84.62 92 GLU A O 1
ATOM 710 N N . CYS A 1 93 ? 9.475 4.366 -2.330 1.00 89.19 93 CYS A N 1
ATOM 711 C CA . CYS A 1 93 ? 8.131 4.665 -2.796 1.00 89.19 93 CYS A CA 1
ATOM 712 C C . CYS A 1 93 ? 7.794 6.111 -2.439 1.00 89.19 93 CYS A C 1
ATOM 714 O O . CYS A 1 93 ? 7.913 6.524 -1.281 1.00 89.19 93 CYS A O 1
ATOM 716 N N . VAL A 1 94 ? 7.389 6.881 -3.443 1.00 88.00 94 VAL A N 1
ATOM 717 C CA . VAL A 1 94 ? 7.086 8.306 -3.305 1.00 88.00 94 VAL A CA 1
ATOM 718 C C . VAL A 1 94 ? 5.796 8.600 -4.049 1.00 88.00 94 VAL A C 1
ATOM 720 O O . VAL A 1 94 ? 5.607 8.127 -5.166 1.00 88.00 94 VAL A O 1
ATOM 723 N N . SER A 1 95 ? 4.920 9.409 -3.459 1.00 90.25 95 SER A N 1
ATOM 724 C CA . SER A 1 95 ? 3.771 9.973 -4.170 1.00 90.25 95 SER A CA 1
ATOM 725 C C . SER A 1 95 ? 3.823 11.495 -4.173 1.00 90.25 95 SER A C 1
ATOM 727 O O . SER A 1 95 ? 4.310 12.103 -3.216 1.00 90.25 95 SER A O 1
ATOM 729 N N . ARG A 1 96 ? 3.287 12.101 -5.230 1.00 86.44 96 ARG A N 1
ATOM 730 C CA . ARG A 1 96 ? 3.025 13.538 -5.316 1.00 86.44 96 ARG A CA 1
ATOM 731 C C . ARG A 1 96 ? 1.570 13.761 -5.696 1.00 86.44 96 ARG A C 1
ATOM 733 O O . ARG A 1 96 ? 1.111 13.202 -6.689 1.00 86.44 96 ARG A O 1
ATOM 740 N N . ASP A 1 97 ? 0.881 14.575 -4.905 1.00 87.25 97 ASP A N 1
ATOM 741 C CA . ASP A 1 97 ? -0.527 14.935 -5.081 1.00 87.25 97 ASP A CA 1
ATOM 742 C C . ASP A 1 97 ? -0.629 16.343 -5.684 1.00 87.25 97 ASP A C 1
ATOM 744 O O . ASP A 1 97 ? -0.296 17.331 -5.029 1.00 87.25 97 ASP A O 1
ATOM 748 N N . PHE A 1 98 ? -1.064 16.425 -6.940 1.00 80.94 98 PHE A N 1
ATOM 749 C CA . PHE A 1 98 ? -1.162 17.664 -7.711 1.00 80.94 98 PHE A CA 1
ATOM 750 C C . PHE A 1 98 ? -2.456 18.438 -7.434 1.00 80.94 98 PHE A C 1
ATOM 752 O O . PHE A 1 98 ? -2.522 19.627 -7.753 1.00 80.94 98 PHE A O 1
ATOM 759 N N . THR A 1 99 ? -3.450 17.831 -6.768 1.00 75.25 99 THR A N 1
ATOM 760 C CA . THR A 1 99 ? -4.730 18.498 -6.446 1.00 75.25 99 THR A CA 1
ATOM 761 C C . THR A 1 99 ? -4.543 19.719 -5.540 1.00 75.25 99 THR A C 1
ATOM 763 O O . THR A 1 99 ? -5.353 20.645 -5.529 1.00 75.25 99 THR A O 1
ATOM 766 N N . LYS A 1 100 ? -3.449 19.762 -4.772 1.00 67.31 100 LYS A N 1
ATOM 767 C CA . LYS A 1 100 ? -3.152 20.854 -3.834 1.00 67.31 100 LYS A CA 1
ATOM 768 C C . LYS A 1 100 ? -2.679 22.138 -4.519 1.00 67.31 100 LYS A C 1
ATOM 770 O O . LYS A 1 100 ? -2.773 23.209 -3.918 1.00 67.31 100 LYS A O 1
ATOM 775 N N . GLU A 1 101 ? -2.228 22.055 -5.770 1.00 62.66 101 GLU A N 1
ATOM 776 C CA . GLU A 1 101 ? -1.726 23.198 -6.542 1.00 62.66 101 GLU A CA 1
ATOM 777 C C . GLU A 1 101 ? -2.846 23.995 -7.258 1.00 62.66 101 GLU A C 1
ATOM 779 O O . GLU A 1 101 ? -2.593 25.084 -7.780 1.00 62.66 101 GLU A O 1
ATOM 784 N N . GLU A 1 102 ? -4.100 23.515 -7.251 1.00 54.34 102 GLU A N 1
ATOM 785 C CA . GLU A 1 102 ? -5.225 24.095 -8.015 1.00 54.34 102 GLU A CA 1
ATOM 786 C C . GLU A 1 102 ? -5.673 25.503 -7.580 1.00 54.34 102 GLU A C 1
ATOM 788 O O . GLU A 1 102 ? -6.327 26.198 -8.353 1.00 54.34 102 GLU A O 1
ATOM 793 N N . ASN A 1 103 ? -5.294 26.002 -6.398 1.00 48.94 103 ASN A N 1
ATOM 794 C CA . ASN A 1 103 ? -5.735 27.337 -5.952 1.00 48.94 103 ASN A CA 1
ATOM 795 C C . ASN A 1 103 ? -5.105 28.518 -6.729 1.00 48.94 103 ASN A C 1
ATOM 797 O O . ASN A 1 103 ? -5.412 29.668 -6.417 1.00 48.94 103 ASN A O 1
ATOM 801 N N . ASN A 1 104 ? -4.227 28.264 -7.708 1.00 50.97 104 ASN A N 1
ATOM 802 C CA . ASN A 1 104 ? -3.532 29.307 -8.477 1.00 50.97 104 ASN A CA 1
ATOM 803 C C . ASN A 1 104 ? -3.488 29.072 -9.999 1.00 50.97 104 ASN A C 1
ATOM 805 O O . ASN A 1 104 ? -2.813 29.827 -10.701 1.00 50.97 104 ASN A O 1
ATOM 809 N N . ARG A 1 105 ? -4.168 28.046 -10.528 1.00 51.50 105 ARG A N 1
ATOM 810 C CA . ARG A 1 105 ? -4.233 27.805 -11.978 1.00 51.50 105 ARG A CA 1
ATOM 811 C C . ARG A 1 105 ? -5.574 28.304 -12.508 1.00 51.50 105 ARG A C 1
ATOM 813 O O . ARG A 1 105 ? -6.568 27.588 -12.486 1.00 51.50 105 ARG A O 1
ATOM 820 N N . ASP A 1 106 ? -5.589 29.561 -12.945 1.00 50.66 106 ASP A N 1
ATOM 821 C CA . ASP A 1 106 ? -6.666 30.096 -13.779 1.00 50.66 106 ASP A CA 1
ATOM 822 C C . ASP A 1 106 ? -6.869 29.166 -14.990 1.00 50.66 106 ASP A C 1
ATOM 824 O O . ASP A 1 106 ? -5.909 28.887 -15.700 1.00 50.66 106 ASP A O 1
ATOM 828 N N . GLU A 1 107 ? -8.102 28.680 -15.174 1.00 56.66 107 GLU A N 1
ATOM 829 C CA . GLU A 1 107 ? -8.682 28.055 -16.378 1.00 56.66 107 GLU A CA 1
ATOM 830 C C . GLU A 1 107 ? -7.680 27.609 -17.466 1.00 56.66 107 GLU A C 1
ATOM 832 O O . GLU A 1 107 ? -7.378 28.371 -18.388 1.00 56.66 107 GLU A O 1
ATOM 837 N N . VAL A 1 108 ? -7.222 26.350 -17.439 1.00 50.97 108 VAL A N 1
ATOM 838 C CA . VAL A 1 108 ? -6.545 25.758 -18.605 1.00 50.97 108 VAL A CA 1
ATOM 839 C C . VAL A 1 108 ? -7.134 24.395 -18.977 1.00 50.97 108 VAL A C 1
ATOM 841 O O . VAL A 1 108 ? -6.957 23.392 -18.295 1.00 50.97 108 VAL A O 1
ATOM 844 N N . ASP A 1 109 ? -7.767 24.444 -20.147 1.00 49.25 109 ASP A N 1
ATOM 845 C CA . ASP A 1 109 ? -8.038 23.398 -21.134 1.00 49.25 109 ASP A CA 1
ATOM 846 C C . ASP A 1 109 ? -9.169 22.397 -20.857 1.00 49.25 109 ASP A C 1
ATOM 848 O O . ASP A 1 109 ? -9.019 21.408 -20.159 1.00 49.25 109 ASP A O 1
ATOM 852 N N . GLU A 1 110 ? -10.292 22.619 -21.545 1.00 51.06 110 GLU A N 1
ATOM 853 C CA . GLU A 1 110 ? -11.510 21.796 -21.634 1.00 51.06 110 GLU A CA 1
ATOM 854 C C . GLU A 1 110 ? -11.285 20.469 -22.404 1.00 51.06 110 GLU A C 1
ATOM 856 O O . GLU A 1 110 ? -12.210 19.881 -22.978 1.00 51.06 110 GLU A O 1
ATOM 861 N N . SER A 1 111 ? -10.039 19.995 -22.462 1.00 51.25 111 SER A N 1
ATOM 862 C CA . SER A 1 111 ? -9.704 18.694 -23.018 1.00 51.25 111 SER A CA 1
ATOM 863 C C . SER A 1 111 ? -10.099 17.618 -22.005 1.00 51.25 111 SER A C 1
ATOM 865 O O . SER A 1 111 ? -9.658 17.601 -20.865 1.00 51.25 111 SER A O 1
ATOM 867 N N . ASN A 1 112 ? -10.991 16.723 -22.417 1.00 51.03 112 ASN A N 1
ATOM 868 C CA . ASN A 1 112 ? -11.560 15.627 -21.624 1.00 51.03 112 ASN A CA 1
ATOM 869 C C . ASN A 1 112 ? -10.529 14.540 -21.217 1.00 51.03 112 ASN A C 1
ATOM 871 O O . ASN A 1 112 ? -10.909 13.384 -21.013 1.00 51.03 112 ASN A O 1
ATOM 875 N N . GLU A 1 113 ? -9.233 14.854 -21.178 1.00 52.69 113 GLU A N 1
ATOM 876 C CA . GLU A 1 113 ? -8.219 13.905 -20.730 1.00 52.69 113 GLU A CA 1
ATOM 877 C C . GLU A 1 113 ? -8.329 13.726 -19.210 1.00 52.69 113 GLU A C 1
ATOM 879 O O . GLU A 1 113 ? -8.547 14.700 -18.487 1.00 52.69 113 GLU A O 1
ATOM 884 N N . PRO A 1 114 ? -8.246 12.486 -18.698 1.00 52.91 114 PRO A N 1
ATOM 885 C CA . PRO A 1 114 ? -8.259 12.261 -17.263 1.00 52.91 114 PRO A CA 1
ATOM 886 C C . PRO A 1 114 ? -7.038 12.964 -16.662 1.00 52.91 114 PRO A C 1
ATOM 888 O O . PRO A 1 114 ? -5.903 12.535 -16.876 1.00 52.91 114 PRO A O 1
ATOM 891 N N . TYR A 1 115 ? -7.272 14.068 -15.950 1.00 61.84 115 TYR A N 1
ATOM 892 C CA . TYR A 1 115 ? -6.215 14.776 -15.242 1.00 61.84 115 TYR A CA 1
ATOM 893 C C . TYR A 1 115 ? -5.498 13.805 -14.302 1.00 61.84 115 TYR A C 1
ATOM 895 O O . TYR A 1 115 ? -6.118 12.998 -13.601 1.00 61.84 115 TYR A O 1
ATOM 903 N N . LYS A 1 116 ? -4.168 13.855 -14.345 1.00 70.88 116 LYS A N 1
ATOM 904 C CA . LYS A 1 116 ? -3.296 13.059 -13.486 1.00 70.88 116 LYS A CA 1
ATOM 905 C C . LYS A 1 116 ? -3.183 13.803 -12.170 1.00 70.88 116 LYS A C 1
ATOM 907 O O . LYS A 1 116 ? -2.478 14.803 -12.083 1.00 70.88 116 LYS A O 1
ATOM 912 N N . GLU A 1 117 ? -3.910 13.320 -11.177 1.00 82.25 117 GLU A N 1
ATOM 913 C CA . GLU A 1 117 ? -4.038 13.991 -9.884 1.00 82.25 117 GLU A CA 1
ATOM 914 C C . GLU A 1 117 ? -2.963 13.540 -8.907 1.00 82.25 117 GLU A C 1
ATOM 916 O O . GLU A 1 117 ? -2.511 14.319 -8.072 1.00 82.25 117 GLU A O 1
ATOM 921 N N . VAL A 1 118 ? -2.513 12.289 -9.025 1.00 88.19 118 VAL A N 1
ATOM 922 C CA . VAL A 1 118 ? -1.416 11.759 -8.217 1.00 88.19 118 VAL A CA 1
ATOM 923 C C . VAL A 1 118 ? -0.440 10.998 -9.093 1.00 88.19 118 VAL A C 1
ATOM 925 O O . VAL A 1 118 ? -0.840 10.168 -9.907 1.00 88.19 118 VAL A O 1
ATOM 928 N N . MET A 1 119 ? 0.851 11.241 -8.886 1.00 89.06 119 MET A N 1
ATOM 929 C CA . MET A 1 119 ? 1.919 10.426 -9.461 1.00 89.06 119 MET A CA 1
ATOM 930 C C . MET A 1 119 ? 2.573 9.608 -8.357 1.00 89.06 119 MET A C 1
ATOM 932 O O . MET A 1 119 ? 2.896 10.148 -7.298 1.00 89.06 119 MET A O 1
ATOM 936 N N . VAL A 1 120 ? 2.784 8.320 -8.609 1.00 91.06 120 VAL A N 1
ATOM 937 C CA . VAL A 1 120 ? 3.456 7.401 -7.688 1.00 91.06 120 VAL A CA 1
ATOM 938 C C . VAL A 1 120 ? 4.697 6.842 -8.362 1.00 91.06 120 VAL A C 1
ATOM 940 O O . VAL A 1 120 ? 4.615 6.273 -9.443 1.00 91.06 120 VAL A O 1
ATOM 943 N N . TYR A 1 121 ? 5.839 6.983 -7.707 1.00 90.75 121 TYR A N 1
ATOM 944 C CA . TYR A 1 121 ? 7.095 6.356 -8.083 1.00 90.75 121 TYR A CA 1
ATOM 945 C C . TYR A 1 121 ? 7.379 5.172 -7.167 1.00 90.75 121 TYR A C 1
ATOM 947 O O . TYR A 1 121 ? 7.239 5.286 -5.945 1.00 90.75 121 TYR A O 1
ATOM 955 N N . ILE A 1 122 ? 7.794 4.052 -7.753 1.00 91.25 122 ILE A N 1
ATOM 956 C CA . ILE A 1 122 ? 8.165 2.844 -7.020 1.00 91.25 122 ILE A CA 1
ATOM 957 C C . ILE A 1 122 ? 9.465 2.295 -7.599 1.00 91.25 122 ILE A C 1
ATOM 959 O O . ILE A 1 122 ? 9.517 1.897 -8.761 1.00 91.25 122 ILE A O 1
ATOM 963 N N . HIS A 1 123 ? 10.486 2.217 -6.752 1.00 89.00 123 HIS A N 1
ATOM 964 C CA . HIS A 1 123 ? 11.734 1.519 -7.018 1.00 89.00 123 HIS A CA 1
ATOM 965 C C . HIS A 1 123 ? 11.770 0.230 -6.200 1.00 89.00 123 HIS A C 1
ATOM 967 O O . HIS A 1 123 ? 11.634 0.254 -4.970 1.00 89.00 123 HIS A O 1
ATOM 973 N N . PHE A 1 124 ? 11.936 -0.905 -6.871 1.00 91.94 124 PHE A N 1
ATOM 974 C CA . PHE A 1 124 ? 11.867 -2.210 -6.232 1.00 91.94 124 PHE A CA 1
ATOM 975 C C . PHE A 1 124 ? 12.747 -3.249 -6.925 1.00 91.94 124 PHE A C 1
ATOM 977 O O . PHE A 1 124 ? 13.164 -3.093 -8.071 1.00 91.94 124 PHE A O 1
ATOM 984 N N . SER A 1 125 ? 12.973 -4.360 -6.232 1.00 93.06 125 SER A N 1
ATOM 985 C CA . SER A 1 125 ? 13.566 -5.562 -6.803 1.00 93.06 125 SER A CA 1
ATOM 986 C C . SER A 1 125 ? 12.664 -6.781 -6.639 1.00 93.06 125 SER A C 1
ATOM 988 O O . SER A 1 125 ? 11.901 -6.889 -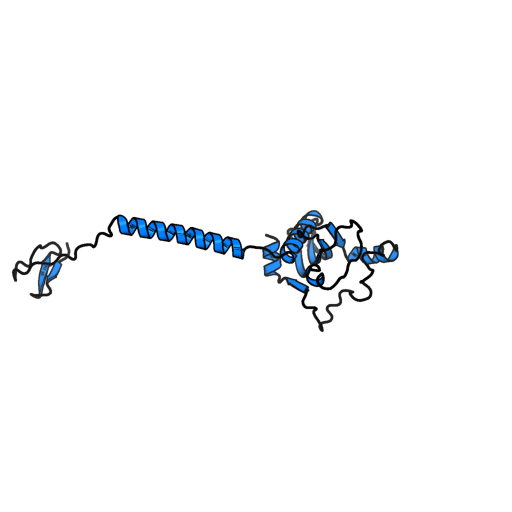5.683 1.00 93.06 125 SER A O 1
ATOM 990 N N . VAL A 1 126 ? 12.735 -7.710 -7.591 1.00 93.06 126 VAL A N 1
ATOM 991 C CA . VAL A 1 126 ? 11.953 -8.956 -7.609 1.00 93.06 126 VAL A CA 1
ATOM 992 C C . VAL A 1 126 ? 12.895 -10.130 -7.821 1.00 93.06 126 VAL A C 1
ATOM 994 O O . VAL A 1 126 ? 13.786 -10.091 -8.675 1.00 93.06 126 VAL A O 1
ATOM 997 N N . SER A 1 127 ? 12.690 -11.202 -7.058 1.00 91.81 127 SER A N 1
ATOM 998 C CA . SER A 1 127 ? 13.424 -12.454 -7.231 1.00 91.81 127 SER A CA 1
ATOM 999 C C . SER A 1 127 ? 12.669 -13.393 -8.166 1.00 91.81 127 SER A C 1
ATOM 1001 O O . SER A 1 127 ? 11.504 -13.727 -7.932 1.00 91.81 127 SER A O 1
ATOM 1003 N N . ASN A 1 128 ? 13.336 -13.844 -9.226 1.00 85.25 128 ASN A N 1
ATOM 1004 C CA . ASN A 1 128 ? 12.785 -14.839 -10.137 1.00 85.25 128 ASN A CA 1
ATOM 1005 C C . ASN A 1 128 ? 13.013 -16.271 -9.617 1.00 85.25 128 ASN A C 1
ATOM 1007 O O . ASN A 1 128 ? 13.844 -16.534 -8.748 1.00 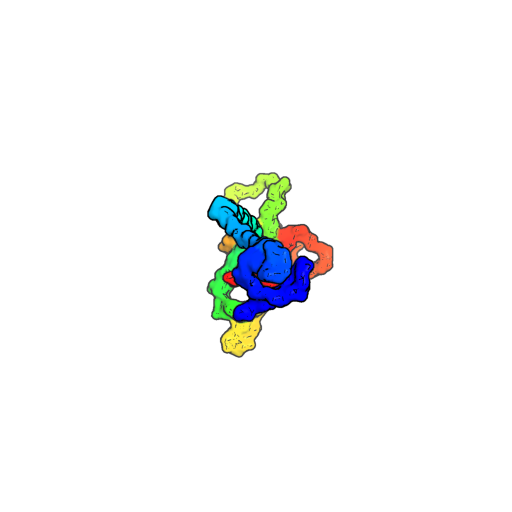85.25 128 ASN A O 1
ATOM 1011 N N . SER A 1 129 ? 12.298 -17.239 -10.195 1.00 82.62 129 SER A N 1
ATOM 1012 C CA . SER A 1 129 ? 12.390 -18.658 -9.803 1.00 82.62 129 SER A CA 1
ATOM 1013 C C . SER A 1 129 ? 13.786 -19.282 -9.976 1.00 82.62 129 SER A C 1
ATOM 1015 O O . SER A 1 129 ? 14.070 -20.322 -9.383 1.00 82.62 129 SER A O 1
ATOM 1017 N N . GLY A 1 130 ? 14.666 -18.652 -10.761 1.00 84.38 130 GLY A N 1
ATOM 1018 C CA . GLY A 1 130 ? 16.062 -19.048 -10.944 1.00 84.38 130 GLY A CA 1
ATOM 1019 C C . GLY A 1 130 ? 17.028 -18.465 -9.907 1.00 84.38 130 GLY A C 1
ATOM 1020 O O . GLY A 1 130 ? 18.226 -18.725 -10.004 1.00 84.38 130 GLY A O 1
ATOM 1021 N N . GLY A 1 131 ? 16.540 -17.680 -8.938 1.00 83.31 131 GLY A N 1
ATOM 1022 C CA . GLY A 1 131 ? 17.354 -17.001 -7.925 1.00 83.31 131 GLY A CA 1
ATOM 1023 C C . GLY A 1 131 ? 18.038 -15.721 -8.415 1.00 83.31 131 GLY A C 1
ATOM 1024 O O . GLY A 1 131 ? 18.877 -15.172 -7.704 1.00 83.31 131 GLY A O 1
ATOM 1025 N N . GLY A 1 132 ? 17.710 -15.256 -9.623 1.00 90.25 132 GLY A N 1
ATOM 1026 C CA . GLY A 1 132 ? 18.136 -13.950 -10.115 1.00 90.25 132 GLY A CA 1
ATOM 1027 C C . GLY A 1 132 ? 17.283 -12.839 -9.512 1.00 90.25 132 GLY A C 1
ATOM 1028 O O . GLY A 1 132 ? 16.087 -13.027 -9.302 1.00 90.25 132 GLY A O 1
ATOM 1029 N N . ILE A 1 133 ? 17.904 -11.691 -9.263 1.00 90.06 133 ILE A N 1
ATOM 1030 C CA . ILE A 1 133 ? 17.229 -10.478 -8.802 1.00 90.06 133 ILE A CA 1
ATOM 1031 C C . ILE A 1 133 ? 17.180 -9.506 -9.977 1.00 90.06 133 ILE A C 1
ATOM 1033 O O . ILE A 1 133 ? 18.197 -9.285 -10.637 1.00 90.06 133 ILE A O 1
ATOM 1037 N N . THR A 1 134 ? 16.003 -8.951 -10.237 1.00 91.06 134 THR A N 1
ATOM 1038 C CA . THR A 1 134 ? 15.795 -7.880 -11.211 1.00 91.06 134 THR A CA 1
ATOM 1039 C C . THR A 1 134 ? 15.347 -6.640 -10.460 1.00 91.06 134 THR A C 1
ATOM 1041 O O . THR A 1 134 ? 14.445 -6.729 -9.635 1.00 91.06 134 THR A O 1
ATOM 1044 N N . GLU A 1 135 ? 16.000 -5.517 -10.726 1.00 90.94 135 GLU A N 1
ATOM 1045 C CA . GLU A 1 135 ? 15.669 -4.201 -10.181 1.00 90.94 135 GLU A CA 1
ATOM 1046 C C . GLU A 1 135 ? 14.901 -3.415 -11.247 1.00 90.94 135 GLU A C 1
ATOM 1048 O O . GLU A 1 135 ? 15.175 -3.560 -12.445 1.00 90.94 135 GLU A O 1
ATOM 1053 N N . SER A 1 136 ? 13.875 -2.674 -10.841 1.00 89.88 136 SER A N 1
ATOM 1054 C CA . SER A 1 136 ? 12.983 -1.960 -11.755 1.00 89.88 136 SER A CA 1
ATOM 1055 C C . SER A 1 136 ? 12.394 -0.722 -11.089 1.00 89.88 136 SER A C 1
ATOM 1057 O O . SER A 1 136 ? 12.188 -0.677 -9.874 1.00 89.88 136 SER A O 1
ATOM 1059 N N . GLU A 1 137 ? 12.101 0.276 -11.913 1.00 88.25 137 GLU A N 1
ATOM 1060 C CA . GLU A 1 137 ? 11.559 1.564 -11.496 1.00 88.25 137 GLU A CA 1
ATOM 1061 C C . GLU A 1 137 ? 10.304 1.842 -12.317 1.00 88.25 137 GLU A C 1
ATOM 1063 O O . GLU A 1 137 ? 10.335 1.805 -13.547 1.00 88.25 137 GLU A O 1
ATOM 1068 N N . TYR A 1 138 ? 9.190 2.092 -11.635 1.00 90.44 138 TYR A N 1
ATOM 1069 C CA . TYR A 1 138 ? 7.907 2.367 -12.271 1.00 90.44 138 TYR A CA 1
ATOM 1070 C C . TYR A 1 138 ? 7.353 3.708 -11.805 1.00 90.44 138 TYR A C 1
ATOM 1072 O O . TYR A 1 138 ? 7.440 4.062 -10.626 1.00 90.44 138 TYR A O 1
ATOM 1080 N N . ILE A 1 139 ? 6.718 4.418 -12.733 1.00 89.88 139 ILE A N 1
ATOM 1081 C CA . ILE A 1 139 ? 5.879 5.580 -12.444 1.00 89.88 139 ILE A CA 1
ATOM 1082 C C . ILE A 1 139 ? 4.436 5.242 -12.807 1.00 89.88 139 ILE A C 1
ATOM 1084 O O . ILE A 1 139 ? 4.166 4.769 -13.907 1.00 89.88 139 ILE A O 1
ATOM 1088 N N . PHE A 1 140 ? 3.512 5.530 -11.898 1.00 91.19 140 PHE A N 1
ATOM 1089 C CA . PHE A 1 140 ? 2.073 5.371 -12.067 1.00 91.19 140 PHE A CA 1
ATOM 1090 C C . PHE A 1 140 ? 1.405 6.740 -12.027 1.00 91.19 140 PHE A C 1
ATOM 1092 O O . PHE A 1 140 ? 1.665 7.527 -11.115 1.00 91.19 140 PHE A O 1
ATOM 1099 N N . ALA A 1 141 ? 0.514 7.005 -12.978 1.00 89.88 141 ALA A N 1
ATOM 1100 C CA . ALA A 1 141 ? -0.373 8.156 -12.939 1.00 89.88 141 ALA A CA 1
ATOM 1101 C C . ALA A 1 141 ? -1.767 7.716 -12.497 1.00 89.88 141 ALA A C 1
ATOM 1103 O O . ALA A 1 141 ? -2.335 6.770 -13.050 1.00 89.88 141 ALA A O 1
ATOM 1104 N N . CYS A 1 142 ? -2.320 8.417 -11.513 1.00 90.19 142 CYS A N 1
ATOM 1105 C CA . CYS A 1 142 ? -3.595 8.086 -10.898 1.00 90.19 142 CYS A CA 1
ATOM 1106 C C . CYS A 1 142 ? -4.613 9.227 -11.022 1.00 90.19 142 CYS A C 1
ATOM 1108 O O . CYS A 1 142 ? -4.247 10.406 -11.045 1.00 90.19 142 CYS A O 1
ATOM 1110 N N . ASP A 1 143 ? -5.895 8.864 -11.085 1.00 89.69 143 ASP A N 1
ATOM 1111 C CA . ASP A 1 143 ? -7.016 9.807 -11.072 1.00 89.69 143 ASP A CA 1
ATOM 1112 C C . ASP A 1 143 ? -7.302 10.359 -9.657 1.00 89.69 143 ASP A C 1
ATOM 1114 O O . ASP A 1 143 ? -6.671 9.984 -8.666 1.00 89.69 143 ASP A O 1
ATOM 1118 N N . LYS A 1 144 ? -8.312 11.230 -9.547 1.00 88.00 144 LYS A N 1
ATOM 1119 C CA . LYS A 1 144 ? -8.800 11.810 -8.277 1.00 88.00 144 LYS A CA 1
ATOM 1120 C C . LYS A 1 144 ? -9.358 10.805 -7.262 1.00 88.00 144 LYS A C 1
ATOM 1122 O O . LYS A 1 144 ? -9.658 11.179 -6.130 1.00 88.00 144 LYS A O 1
ATOM 1127 N N . GLU A 1 145 ? -9.583 9.562 -7.668 1.00 90.12 145 GLU A N 1
ATOM 1128 C CA . GLU A 1 145 ? -10.012 8.461 -6.804 1.00 90.12 145 GLU A CA 1
ATOM 1129 C C . GLU A 1 145 ? -8.819 7.562 -6.421 1.00 90.12 145 GLU A C 1
ATOM 1131 O O . GLU A 1 145 ? -8.973 6.617 -5.646 1.00 90.12 145 GLU A O 1
ATOM 1136 N N . GLY A 1 146 ? -7.617 7.877 -6.922 1.00 91.44 146 GLY A N 1
ATOM 1137 C CA . GLY A 1 146 ? -6.396 7.107 -6.731 1.00 91.44 146 GLY A CA 1
ATOM 1138 C C . GLY A 1 146 ? -6.323 5.869 -7.624 1.00 91.44 146 GLY A C 1
ATOM 1139 O O . GLY A 1 146 ? -5.511 4.987 -7.358 1.00 91.44 146 GLY A O 1
ATOM 1140 N N . ASN A 1 147 ? -7.171 5.732 -8.645 1.00 94.00 147 ASN A N 1
ATOM 1141 C CA . ASN A 1 147 ? -7.090 4.608 -9.576 1.00 94.00 147 ASN A CA 1
ATOM 1142 C C . ASN A 1 147 ? -5.966 4.847 -10.582 1.00 94.00 147 ASN A C 1
ATOM 1144 O O . ASN A 1 147 ? -5.860 5.939 -11.136 1.00 94.00 147 ASN A O 1
ATOM 1148 N N . VAL A 1 148 ? -5.175 3.813 -10.868 1.00 93.62 148 VAL A N 1
ATOM 1149 C CA . VAL A 1 148 ? -4.139 3.871 -11.906 1.00 93.62 148 VAL A CA 1
ATOM 1150 C C . VAL A 1 148 ? -4.799 4.040 -13.276 1.00 93.62 148 VAL A C 1
ATOM 1152 O O . VAL A 1 148 ? -5.596 3.199 -13.695 1.00 93.62 148 VAL A O 1
ATOM 1155 N N . ILE A 1 149 ? -4.454 5.120 -13.977 1.00 91.94 149 ILE A N 1
ATOM 1156 C CA . ILE A 1 149 ? -4.879 5.391 -15.358 1.00 91.94 149 ILE A CA 1
ATOM 1157 C C . ILE A 1 149 ? -3.838 4.840 -16.336 1.00 91.94 149 ILE A C 1
ATOM 1159 O O . ILE A 1 149 ? -4.180 4.241 -17.355 1.00 91.94 149 ILE A O 1
ATOM 1163 N N . GLU A 1 150 ? -2.561 5.045 -16.021 1.00 89.88 150 GLU A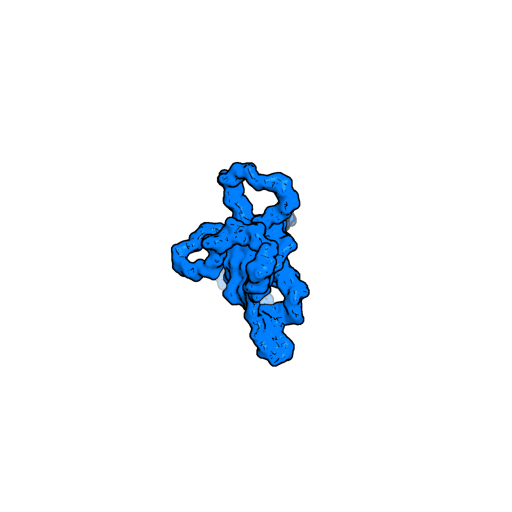 N 1
ATOM 1164 C CA . GLU A 1 150 ? -1.425 4.606 -16.824 1.00 89.88 150 GLU A CA 1
ATOM 1165 C C . GLU A 1 150 ? -0.198 4.387 -15.938 1.00 89.88 150 GLU A C 1
ATOM 1167 O O . GLU A 1 150 ? -0.112 4.892 -14.816 1.00 89.88 150 GLU A O 1
ATOM 1172 N N . TYR A 1 151 ? 0.766 3.640 -16.461 1.00 90.44 151 TYR A N 1
ATOM 1173 C CA . TYR A 1 151 ? 2.051 3.425 -15.818 1.00 90.44 151 TYR A CA 1
ATOM 1174 C C . TYR A 1 151 ? 3.161 3.316 -16.862 1.00 90.44 151 TYR A C 1
ATOM 1176 O O . TYR A 1 151 ? 2.903 3.061 -18.040 1.00 90.44 151 TYR A O 1
ATOM 1184 N N . MET A 1 152 ? 4.400 3.498 -16.420 1.00 87.12 152 MET A N 1
ATOM 1185 C CA . MET A 1 152 ? 5.591 3.457 -17.257 1.00 87.12 152 MET A CA 1
ATOM 1186 C C . MET A 1 152 ? 6.732 2.768 -16.516 1.00 87.12 152 MET A C 1
ATOM 1188 O O . MET A 1 152 ? 7.034 3.141 -15.384 1.00 87.12 152 MET A O 1
ATOM 1192 N N . ASP A 1 153 ? 7.367 1.802 -17.178 1.00 89.31 153 ASP A N 1
ATOM 1193 C CA . ASP A 1 153 ? 8.667 1.263 -16.776 1.00 89.31 153 ASP A CA 1
ATOM 1194 C C . ASP A 1 153 ? 9.758 2.240 -17.231 1.00 89.31 153 ASP A C 1
ATOM 1196 O O . ASP A 1 153 ? 9.845 2.579 -18.418 1.00 89.31 153 ASP A O 1
ATOM 1200 N N . LEU A 1 154 ? 10.584 2.725 -16.305 1.00 82.69 154 LEU A N 1
ATOM 1201 C CA . LEU A 1 154 ? 11.632 3.691 -16.637 1.00 82.69 154 LEU A CA 1
ATOM 1202 C C . LEU A 1 154 ? 12.713 3.075 -17.529 1.00 82.69 154 LEU A C 1
ATOM 1204 O O . LEU A 1 154 ? 13.326 3.802 -18.313 1.00 82.69 154 LEU A O 1
ATOM 1208 N N . ALA A 1 155 ? 12.904 1.752 -17.488 1.00 80.25 155 ALA A N 1
ATOM 1209 C CA . ALA A 1 155 ? 13.827 1.071 -18.391 1.00 80.25 155 ALA A CA 1
ATOM 1210 C C . ALA A 1 155 ? 13.393 1.203 -19.865 1.00 80.25 155 ALA A C 1
ATOM 1212 O O . ALA A 1 155 ? 14.238 1.274 -20.759 1.00 80.25 155 ALA A O 1
ATOM 1213 N N . ASP A 1 156 ? 12.086 1.314 -20.126 1.00 73.31 156 ASP A N 1
ATOM 1214 C CA . ASP A 1 156 ? 11.534 1.471 -21.475 1.00 73.31 156 ASP A CA 1
ATOM 1215 C C . ASP A 1 156 ? 11.557 2.934 -21.967 1.00 73.31 156 ASP A C 1
ATOM 1217 O O . ASP A 1 156 ? 11.387 3.209 -23.167 1.00 73.31 156 ASP A O 1
ATOM 1221 N N . MET A 1 157 ? 11.819 3.896 -21.074 1.00 64.19 157 MET A N 1
ATOM 1222 C CA . MET A 1 157 ? 11.799 5.330 -21.381 1.00 64.19 157 MET A CA 1
ATOM 1223 C C . MET A 1 157 ? 12.914 5.735 -22.359 1.00 64.19 157 MET A C 1
ATOM 1225 O O . MET A 1 157 ? 12.673 6.550 -23.255 1.00 64.19 157 MET A O 1
ATOM 1229 N N . GLU A 1 158 ? 14.099 5.117 -22.267 1.00 55.72 158 GLU A N 1
ATOM 1230 C CA . GLU A 1 158 ? 15.222 5.381 -23.184 1.00 55.72 158 GLU A CA 1
ATOM 1231 C C . GLU A 1 158 ? 14.851 5.105 -24.653 1.00 55.72 158 GLU A C 1
ATOM 1233 O O . GLU A 1 158 ? 15.286 5.819 -25.560 1.00 55.72 158 GLU A O 1
ATOM 1238 N N . SER A 1 159 ? 13.991 4.110 -24.898 1.00 52.62 159 SER A N 1
ATOM 1239 C CA . SER A 1 159 ? 13.516 3.764 -26.244 1.00 52.62 159 SER A CA 1
ATOM 1240 C C . SER A 1 159 ? 12.398 4.691 -26.739 1.00 52.62 159 SER A C 1
ATOM 1242 O O . SER A 1 159 ? 12.358 5.063 -27.913 1.00 52.62 159 SER A O 1
ATOM 1244 N N . THR A 1 160 ? 11.526 5.140 -25.833 1.00 46.97 160 THR A N 1
ATOM 1245 C CA . THR A 1 160 ? 10.345 5.956 -26.157 1.00 46.97 160 THR A CA 1
ATOM 1246 C C . THR A 1 160 ? 10.711 7.414 -26.458 1.00 46.97 160 THR A C 1
ATOM 1248 O O . THR A 1 160 ? 10.130 8.029 -27.358 1.00 46.97 160 THR A O 1
ATOM 1251 N N . ILE A 1 161 ? 11.732 7.954 -25.780 1.00 50.03 161 ILE A N 1
ATOM 1252 C CA . ILE A 1 161 ? 12.319 9.270 -26.086 1.00 50.03 161 ILE A CA 1
ATOM 1253 C C . ILE A 1 161 ? 12.939 9.270 -27.494 1.00 50.03 161 ILE A C 1
ATOM 1255 O O . ILE A 1 161 ? 12.785 10.238 -28.241 1.00 50.03 161 ILE A O 1
ATOM 1259 N N . ALA A 1 162 ? 13.577 8.167 -27.899 1.00 44.41 162 ALA A N 1
ATOM 1260 C CA . ALA A 1 162 ? 14.184 8.033 -29.223 1.00 44.41 162 ALA A CA 1
ATOM 1261 C C . ALA A 1 162 ? 13.153 7.985 -30.373 1.00 44.41 162 ALA A C 1
ATOM 1263 O O . ALA A 1 162 ? 13.477 8.365 -31.500 1.00 44.41 162 ALA A O 1
ATOM 1264 N N . GLU A 1 163 ? 11.909 7.568 -30.107 1.00 41.56 163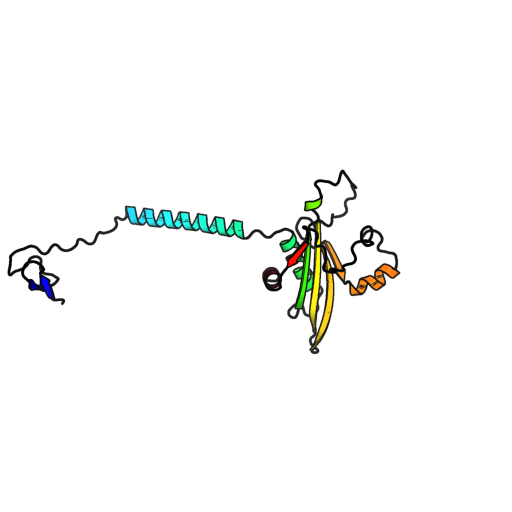 GLU A N 1
ATOM 1265 C CA . GLU A 1 163 ? 10.835 7.473 -31.110 1.00 41.56 163 GLU A CA 1
ATOM 1266 C C . GLU A 1 163 ? 9.968 8.740 -31.249 1.00 41.56 163 GLU A C 1
ATOM 1268 O O . GLU A 1 163 ? 9.064 8.774 -32.087 1.00 41.56 163 GLU A O 1
ATOM 1273 N N . GLY A 1 164 ? 10.221 9.794 -30.464 1.00 39.22 164 GLY A N 1
ATOM 1274 C CA . GLY A 1 164 ? 9.561 11.099 -30.620 1.00 39.22 164 GLY A CA 1
ATOM 1275 C C . GLY A 1 164 ? 8.047 11.113 -30.353 1.00 39.22 164 GLY A C 1
ATOM 1276 O O . GLY A 1 164 ? 7.369 12.061 -30.744 1.00 39.22 164 GLY A O 1
ATOM 1277 N N . LYS A 1 165 ? 7.499 10.077 -29.706 1.00 39.75 165 LYS A N 1
ATOM 1278 C CA . LYS A 1 165 ? 6.052 9.918 -29.447 1.00 39.75 165 LYS A CA 1
ATOM 1279 C C . LYS A 1 165 ? 5.560 10.579 -28.157 1.00 39.75 165 LYS A C 1
ATOM 1281 O O . LYS A 1 165 ? 4.363 10.557 -27.894 1.00 39.75 165 LYS A O 1
ATOM 1286 N N . MET A 1 166 ? 6.449 11.161 -27.356 1.00 36.66 166 MET A N 1
ATOM 1287 C CA . MET A 1 166 ? 6.138 11.561 -25.982 1.00 36.66 166 MET A CA 1
ATOM 1288 C C . MET A 1 166 ? 6.355 13.059 -25.760 1.00 36.66 166 MET A C 1
ATOM 1290 O O . MET A 1 166 ? 7.210 13.467 -24.987 1.00 36.66 166 MET A O 1
ATOM 1294 N N . SER A 1 167 ? 5.594 13.895 -26.470 1.00 33.56 167 SER A N 1
ATOM 1295 C CA . SER A 1 167 ? 5.629 15.354 -26.295 1.00 33.56 167 SER A CA 1
ATOM 1296 C C . SER A 1 167 ? 4.681 15.872 -25.207 1.00 33.56 167 SER A C 1
ATOM 1298 O O . SER A 1 167 ? 4.904 16.966 -24.713 1.00 33.56 167 SER A O 1
ATOM 1300 N N . ALA A 1 168 ? 3.657 15.115 -24.794 1.00 33.12 168 ALA A N 1
ATOM 1301 C CA . ALA A 1 168 ? 2.657 15.599 -23.829 1.00 33.12 168 ALA A CA 1
ATOM 1302 C C . ALA A 1 168 ? 2.963 15.232 -22.363 1.00 33.12 168 ALA A C 1
ATOM 1304 O O . ALA A 1 168 ? 2.709 16.028 -21.470 1.00 33.12 168 ALA A O 1
ATOM 1305 N N . LEU A 1 169 ? 3.586 14.075 -22.105 1.00 38.44 169 LEU A N 1
ATOM 1306 C CA . LEU A 1 169 ? 4.030 13.689 -20.753 1.00 38.44 169 LEU A CA 1
ATOM 1307 C C . LEU A 1 169 ? 5.306 14.417 -20.303 1.00 38.44 169 LEU A C 1
ATOM 1309 O O . LEU A 1 169 ? 5.640 14.400 -19.124 1.00 38.44 169 LEU A O 1
ATOM 1313 N N . ILE A 1 170 ? 6.015 15.043 -21.249 1.00 36.78 170 ILE A N 1
ATOM 1314 C CA . ILE A 1 170 ? 7.359 15.603 -21.058 1.00 36.78 170 ILE A CA 1
ATOM 1315 C C . ILE A 1 170 ? 7.381 17.140 -21.099 1.00 36.78 170 ILE A C 1
ATOM 1317 O O . ILE A 1 170 ? 8.427 17.738 -20.875 1.00 36.78 170 ILE A O 1
ATOM 1321 N N . MET A 1 171 ? 6.254 17.834 -21.296 1.00 33.56 171 MET A N 1
ATOM 1322 C CA . MET A 1 171 ? 6.291 19.306 -21.367 1.00 33.56 171 MET A CA 1
ATOM 1323 C C . MET A 1 171 ? 6.609 20.036 -20.046 1.00 33.56 171 MET A C 1
ATOM 1325 O O . MET A 1 171 ? 6.748 21.253 -20.073 1.00 33.56 171 MET A O 1
ATOM 1329 N N . ASP A 1 172 ? 6.868 19.307 -18.953 1.00 40.50 172 ASP A N 1
ATOM 1330 C CA . ASP A 1 172 ? 7.518 19.825 -17.732 1.00 40.50 172 ASP A CA 1
ATOM 1331 C C . ASP A 1 172 ? 8.790 19.043 -17.311 1.00 40.50 172 ASP A C 1
ATOM 1333 O O . ASP A 1 172 ? 9.364 19.268 -16.243 1.00 40.50 172 ASP A O 1
ATOM 1337 N N . TYR A 1 173 ? 9.282 18.124 -18.151 1.00 43.66 173 TYR A N 1
ATOM 1338 C CA . TYR A 1 173 ? 10.379 17.206 -17.798 1.00 43.66 173 TYR A CA 1
ATOM 1339 C C . TYR A 1 173 ? 11.784 17.808 -17.922 1.00 43.66 173 TYR A C 1
ATOM 1341 O O . TYR A 1 173 ? 12.718 17.268 -17.329 1.00 43.66 173 TYR A O 1
ATOM 1349 N N . ASP A 1 174 ? 11.950 18.944 -18.609 1.00 39.28 174 ASP A N 1
ATOM 1350 C CA . ASP A 1 174 ? 13.251 19.630 -18.691 1.00 39.28 174 ASP A CA 1
ATOM 1351 C C . ASP A 1 174 ? 13.686 20.259 -17.345 1.00 39.28 174 ASP A C 1
ATOM 1353 O O . ASP A 1 174 ? 14.828 20.701 -17.223 1.00 39.28 174 ASP A O 1
ATOM 1357 N N . ASN A 1 175 ? 12.831 20.242 -16.307 1.00 37.06 175 ASN A N 1
ATOM 1358 C CA . ASN A 1 175 ? 13.173 20.686 -14.944 1.00 37.06 175 ASN A CA 1
ATOM 1359 C C . ASN A 1 175 ? 13.053 19.612 -13.843 1.00 37.06 175 ASN A C 1
ATOM 1361 O O . ASN A 1 175 ? 13.451 19.886 -12.713 1.00 37.06 175 ASN A O 1
ATOM 1365 N N . TYR A 1 176 ? 12.553 18.406 -14.129 1.00 41.31 176 TYR A N 1
ATOM 1366 C CA . TYR A 1 176 ? 12.228 17.415 -13.088 1.00 41.31 176 TYR A CA 1
ATOM 1367 C C . TYR A 1 176 ? 12.634 15.979 -13.442 1.00 41.31 176 TYR A C 1
ATOM 1369 O O . TYR A 1 176 ? 11.987 15.015 -13.035 1.00 41.31 176 TYR A O 1
ATOM 1377 N N . VAL A 1 177 ? 13.773 15.801 -14.118 1.00 40.47 177 VAL A N 1
ATOM 1378 C CA . VAL A 1 177 ? 14.531 14.552 -13.949 1.00 40.47 177 VAL A CA 1
ATOM 1379 C C . VAL A 1 177 ? 14.931 14.484 -12.481 1.00 40.47 177 VAL A C 1
ATOM 1381 O O . VAL A 1 177 ? 15.891 15.136 -12.081 1.00 40.47 177 VAL A O 1
ATOM 1384 N N . PHE A 1 178 ? 14.109 13.808 -11.677 1.00 38.78 178 PHE A N 1
ATOM 1385 C CA . PHE A 1 178 ? 14.436 12.656 -10.829 1.00 38.78 178 PHE A CA 1
ATOM 1386 C C . PHE A 1 178 ? 15.874 12.546 -10.286 1.00 38.78 178 PHE A C 1
ATOM 1388 O O . PHE A 1 178 ? 16.414 11.469 -10.082 1.00 38.78 178 PHE A O 1
ATOM 1395 N N . PHE A 1 179 ? 16.505 13.674 -9.998 1.00 31.77 179 PHE A N 1
ATOM 1396 C CA . PHE A 1 179 ? 17.605 13.789 -9.076 1.00 31.77 179 PHE A CA 1
ATOM 1397 C C . PHE A 1 179 ? 17.007 14.392 -7.821 1.00 31.77 179 PHE A C 1
ATOM 1399 O O . PHE A 1 179 ? 17.007 15.608 -7.624 1.00 31.77 179 PHE A O 1
ATOM 1406 N N . ALA A 1 180 ? 16.600 13.512 -6.912 1.00 32.91 180 ALA A N 1
ATOM 1407 C CA . ALA A 1 180 ? 16.781 13.750 -5.491 1.00 32.91 180 ALA A CA 1
ATOM 1408 C C . ALA A 1 180 ? 18.290 13.935 -5.202 1.00 32.91 180 ALA A C 1
ATOM 1410 O O . ALA A 1 180 ? 18.927 13.178 -4.478 1.00 32.91 180 ALA A O 1
ATOM 1411 N N . SER A 1 181 ? 18.900 14.977 -5.771 1.00 32.34 181 SER A N 1
ATOM 1412 C CA . SER A 1 181 ? 20.077 15.611 -5.210 1.00 32.34 181 SER A CA 1
ATOM 1413 C C . SER A 1 181 ? 19.579 16.426 -4.027 1.00 32.34 181 SER A C 1
ATOM 1415 O O . SER A 1 181 ? 19.322 17.616 -4.151 1.00 32.34 181 SER A O 1
ATOM 1417 N N . LEU A 1 182 ? 19.381 15.740 -2.900 1.00 34.78 182 LEU A N 1
ATOM 1418 C CA . LEU A 1 182 ? 19.815 16.138 -1.558 1.00 34.78 182 LEU A CA 1
ATOM 1419 C C . LEU A 1 182 ? 19.524 17.560 -1.015 1.00 34.78 182 LEU A C 1
ATOM 1421 O O . LEU A 1 182 ? 19.941 17.819 0.107 1.00 34.78 182 LEU A O 1
ATOM 1425 N N . ASN A 1 183 ? 18.844 18.486 -1.703 1.00 34.50 183 ASN A N 1
ATOM 1426 C CA . ASN A 1 183 ? 18.908 19.916 -1.351 1.00 34.50 183 ASN A CA 1
ATOM 1427 C C . ASN A 1 183 ? 17.641 20.751 -1.627 1.00 34.50 183 ASN A C 1
ATOM 1429 O O . ASN A 1 183 ? 17.746 21.964 -1.795 1.00 34.50 183 ASN A O 1
ATOM 1433 N N . GLY A 1 184 ? 16.446 20.160 -1.621 1.00 38.38 184 GLY A N 1
ATOM 1434 C CA . GLY A 1 184 ? 15.215 20.958 -1.616 1.00 38.38 184 GLY A CA 1
ATOM 1435 C C . GLY A 1 184 ? 13.992 20.140 -1.975 1.00 38.38 184 GLY A C 1
ATOM 1436 O O . GLY A 1 184 ? 13.659 20.024 -3.145 1.00 38.38 184 GLY A O 1
ATOM 1437 N N . TRP A 1 185 ? 13.356 19.545 -0.972 1.00 44.47 185 TRP A N 1
ATOM 1438 C CA . TRP A 1 185 ? 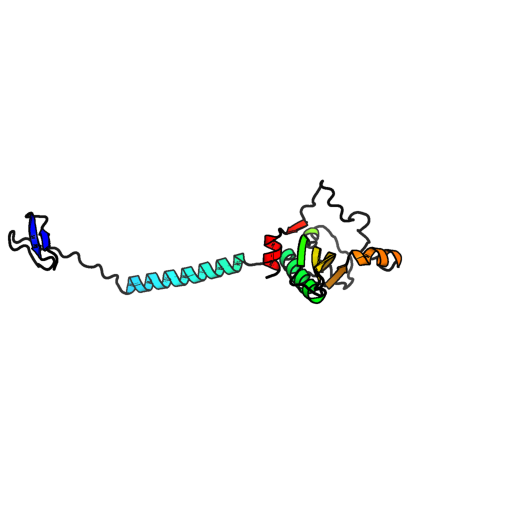12.073 18.881 -1.161 1.00 44.47 185 TRP A CA 1
ATOM 1439 C C . TRP A 1 185 ? 10.993 19.960 -1.177 1.00 44.47 185 TRP A C 1
ATOM 1441 O O . TRP A 1 185 ? 10.900 20.735 -0.224 1.00 44.47 185 TRP A O 1
ATOM 1451 N N . ASP A 1 186 ? 10.228 20.023 -2.264 1.00 53.91 186 ASP A N 1
ATOM 1452 C CA . ASP A 1 186 ? 8.957 20.747 -2.296 1.00 53.91 186 ASP A CA 1
ATOM 1453 C C . ASP A 1 186 ? 7.996 20.101 -1.278 1.00 53.91 186 ASP A C 1
ATOM 1455 O O . ASP A 1 186 ? 8.066 18.888 -1.052 1.00 53.91 186 ASP A O 1
ATOM 1459 N N . GLU A 1 187 ? 7.120 20.882 -0.641 1.00 57.53 187 GLU A N 1
ATOM 1460 C CA . GLU A 1 187 ? 6.274 20.418 0.482 1.00 57.53 187 GLU A CA 1
ATOM 1461 C C . GLU A 1 187 ? 5.235 19.341 0.087 1.00 57.53 187 GLU A C 1
ATOM 1463 O O . GLU A 1 187 ? 4.595 18.746 0.957 1.00 57.53 187 GLU A O 1
ATOM 1468 N N . ASP A 1 188 ? 5.094 19.045 -1.208 1.00 70.62 188 ASP A N 1
ATOM 1469 C CA . ASP A 1 188 ? 4.016 18.219 -1.764 1.00 70.62 188 ASP A CA 1
ATOM 1470 C C . ASP A 1 188 ? 4.387 16.750 -2.032 1.00 70.62 188 ASP A C 1
ATOM 1472 O O . ASP A 1 188 ? 3.546 15.964 -2.480 1.00 70.62 188 ASP A O 1
ATOM 1476 N N . TYR A 1 189 ? 5.625 16.349 -1.729 1.00 78.06 189 TYR A N 1
ATOM 1477 C CA . TYR A 1 189 ? 6.063 14.956 -1.830 1.00 78.06 189 TYR A CA 1
ATOM 1478 C C . TYR A 1 189 ? 5.832 14.190 -0.525 1.00 78.06 189 TYR A C 1
ATOM 1480 O O . TYR A 1 189 ? 6.256 14.610 0.553 1.00 78.06 189 TYR A O 1
ATOM 1488 N N . VAL A 1 190 ? 5.226 13.008 -0.635 1.00 84.62 190 VAL A N 1
ATOM 1489 C CA . VAL A 1 190 ? 5.092 12.053 0.471 1.00 84.62 190 VAL A CA 1
ATOM 1490 C C . VAL A 1 190 ? 5.996 10.858 0.195 1.00 84.62 190 VAL A C 1
ATOM 1492 O O . VAL A 1 190 ? 5.777 10.121 -0.766 1.00 84.62 190 VAL A O 1
ATOM 1495 N N . ILE A 1 191 ? 7.011 10.677 1.041 1.00 85.44 191 ILE A N 1
ATOM 1496 C CA . ILE A 1 191 ? 7.890 9.503 1.036 1.00 85.44 191 ILE A CA 1
ATOM 1497 C C . ILE A 1 191 ? 7.294 8.464 1.976 1.00 85.44 191 ILE A C 1
ATOM 1499 O O . ILE A 1 191 ? 7.025 8.774 3.137 1.00 85.44 191 ILE A O 1
ATOM 1503 N N . TYR A 1 192 ? 7.147 7.236 1.495 1.00 85.62 192 TYR A N 1
ATOM 1504 C CA . TYR A 1 192 ? 6.649 6.130 2.300 1.00 85.62 192 TYR A CA 1
ATOM 1505 C C . TYR A 1 192 ? 7.817 5.325 2.857 1.00 85.62 192 TYR A C 1
ATOM 1507 O O . TYR A 1 192 ? 8.717 4.895 2.134 1.00 85.62 192 TYR A O 1
ATOM 1515 N N . THR A 1 193 ? 7.800 5.103 4.165 1.00 86.94 193 THR A N 1
ATOM 1516 C CA . THR A 1 193 ? 8.703 4.156 4.820 1.00 86.94 193 THR A CA 1
ATOM 1517 C C . THR A 1 193 ? 8.357 2.720 4.424 1.00 86.94 193 THR A C 1
ATOM 1519 O O . THR A 1 193 ? 7.227 2.422 4.034 1.00 86.94 193 THR A O 1
ATOM 1522 N N . THR A 1 194 ? 9.307 1.793 4.575 1.00 83.62 194 THR A N 1
ATOM 1523 C CA . THR A 1 194 ? 9.077 0.366 4.288 1.00 83.62 194 THR A CA 1
ATOM 1524 C C . THR A 1 194 ? 7.871 -0.193 5.053 1.00 83.62 194 THR A C 1
ATOM 1526 O O . THR A 1 194 ? 7.052 -0.894 4.467 1.00 83.62 194 THR A O 1
ATOM 1529 N N . ASP A 1 195 ? 7.701 0.178 6.327 1.00 87.00 195 ASP A N 1
ATOM 1530 C CA . ASP A 1 195 ? 6.568 -0.267 7.152 1.00 87.00 195 ASP A CA 1
ATOM 1531 C C . ASP A 1 195 ? 5.216 0.255 6.627 1.00 87.00 195 ASP A C 1
ATOM 1533 O O . ASP A 1 195 ? 4.201 -0.446 6.684 1.00 87.00 195 ASP A O 1
ATOM 1537 N N . GLU A 1 196 ? 5.181 1.490 6.115 1.00 88.50 196 GLU A N 1
ATOM 1538 C CA . GLU A 1 196 ? 3.978 2.083 5.520 1.00 88.50 196 GLU A CA 1
ATOM 1539 C C . GLU A 1 196 ? 3.621 1.401 4.203 1.00 88.50 196 GLU A C 1
ATOM 1541 O O . GLU A 1 196 ? 2.460 1.039 4.004 1.00 88.50 196 GLU A O 1
ATOM 1546 N N . VAL A 1 197 ? 4.615 1.150 3.348 1.00 87.94 197 VAL A N 1
ATOM 1547 C CA . VAL A 1 197 ? 4.435 0.393 2.104 1.00 87.94 197 VAL A CA 1
ATOM 1548 C C . VAL A 1 197 ? 3.901 -1.008 2.400 1.00 87.94 197 VAL A C 1
ATOM 1550 O O . VAL A 1 197 ? 2.869 -1.398 1.858 1.00 87.94 197 VAL A O 1
ATOM 1553 N N . GLU A 1 198 ? 4.513 -1.743 3.332 1.00 88.44 198 GLU A N 1
ATOM 1554 C CA . GLU A 1 198 ? 4.042 -3.077 3.721 1.00 88.44 198 GLU A CA 1
ATOM 1555 C C . GLU A 1 198 ? 2.611 -3.078 4.274 1.00 88.44 198 GLU A C 1
ATOM 1557 O O . GLU A 1 198 ? 1.900 -4.078 4.159 1.00 88.44 198 GLU A O 1
ATOM 1562 N N . LYS A 1 199 ? 2.184 -1.994 4.932 1.00 89.12 199 LYS A N 1
ATOM 1563 C CA . LYS A 1 199 ? 0.809 -1.844 5.423 1.00 89.12 199 LYS A CA 1
ATOM 1564 C C . LYS A 1 199 ? -0.169 -1.562 4.283 1.00 89.12 199 LYS A C 1
ATOM 1566 O O . LYS A 1 199 ? -1.315 -1.990 4.376 1.00 89.12 199 LYS A O 1
ATOM 1571 N N . LEU A 1 200 ? 0.258 -0.837 3.252 1.00 87.31 200 LEU A N 1
ATOM 1572 C CA . LEU A 1 200 ? -0.560 -0.520 2.079 1.00 87.31 200 LEU A CA 1
ATOM 1573 C C . LEU A 1 200 ? -0.669 -1.695 1.099 1.00 87.31 200 LEU A C 1
ATOM 1575 O O . LEU A 1 200 ? -1.677 -1.797 0.410 1.00 87.31 200 LEU A O 1
ATOM 1579 N N . MET A 1 201 ? 0.322 -2.590 1.079 1.00 83.94 201 MET A N 1
ATOM 1580 C CA . MET A 1 201 ? 0.310 -3.818 0.274 1.00 83.94 201 MET A CA 1
ATOM 1581 C C . MET A 1 201 ? -0.561 -4.953 0.855 1.00 83.94 201 MET A C 1
ATOM 1583 O O . MET A 1 201 ? -0.826 -5.924 0.152 1.00 83.94 201 MET A O 1
ATOM 1587 N N . LYS A 1 202 ? -0.977 -4.873 2.129 1.00 76.31 202 LYS A N 1
ATOM 1588 C CA . LYS A 1 202 ? -1.779 -5.901 2.832 1.00 76.31 202 LYS A CA 1
ATOM 1589 C C . LYS A 1 202 ? -3.279 -5.628 2.761 1.00 76.31 202 LYS A C 1
ATOM 1591 O O . LYS A 1 202 ? -4.028 -6.623 2.631 1.00 76.31 202 LYS A O 1
#

pLDDT: mean 76.7, std 18.97, range [31.77, 95.94]

Sequence (202 aa):
MALINYPECNKEISDKAKGCPYCGCPINQKEKKNLSKKIMVILLSVLLVMGIVIGFIMMLMNSKTLGEMAVENSFKELDKILLAPDTINVHECVSRDFTKEENNRDEVDESNEPYKEVMVYIHFSVSNSGGGITESEYIFACDKEGNVIEYMDLADMESTIAEGKMSALIMDYDNYVFFASLNGWDEDYVIYTTDEVEKLMK